Protein AF-X1HZD6-F1 (afdb_monomer_lite)

Secondary structure (DSSP, 8-state):
-GGGT-SEEEEPTTSS-EEEE--HHHHHHHHHHHHHHSSSS-EEEEEES-GGGGGGPPPHHHHHHHH-SEEEE-SSSPPP---TTSS-S---S--EEEEEEEETTEEEEEEEHHHHHHHHHHHHHHHHH-S--------------------------------S-------------------------------------HHHHHHHHHHHHHHHHHHHHTTS------------------------------------HHHHHHHHHHHHHHHTTSPPP--PPP---------

Structure (mmCIF, N/CA/C/O backbone):
data_AF-X1HZD6-F1
#
_entry.id   AF-X1HZD6-F1
#
loop_
_atom_site.group_PDB
_atom_site.id
_atom_site.type_symbol
_atom_site.label_atom_id
_atom_site.label_alt_id
_atom_site.label_comp_id
_atom_site.label_asym_id
_atom_site.label_entity_id
_atom_site.label_seq_id
_atom_site.pdbx_PDB_ins_code
_atom_site.Cartn_x
_atom_site.Cartn_y
_atom_site.Cartn_z
_atom_site.occupancy
_atom_site.B_iso_or_equiv
_atom_site.auth_seq_id
_atom_site.auth_comp_id
_atom_site.auth_asym_id
_atom_site.auth_atom_id
_atom_site.pdbx_PDB_model_num
ATOM 1 N N . LEU A 1 1 ? 2.524 -6.559 -5.602 1.00 92.50 1 LEU A N 1
ATOM 2 C CA . LEU A 1 1 ? 1.360 -6.287 -6.486 1.00 92.50 1 LEU A CA 1
ATOM 3 C C . LEU A 1 1 ? 0.468 -7.516 -6.652 1.00 92.50 1 LEU A C 1
ATOM 5 O O . LEU A 1 1 ? -0.713 -7.399 -6.361 1.00 92.50 1 LEU A O 1
ATOM 9 N N . ALA A 1 2 ? 1.016 -8.684 -7.018 1.00 92.88 2 ALA A N 1
ATOM 10 C CA . ALA A 1 2 ? 0.252 -9.940 -7.076 1.00 92.88 2 ALA A CA 1
ATOM 11 C C . ALA A 1 2 ? -0.469 -10.268 -5.750 1.00 92.88 2 ALA A C 1
ATOM 13 O O . ALA A 1 2 ? -1.650 -10.596 -5.753 1.00 92.88 2 ALA A O 1
ATOM 14 N N . GLU A 1 3 ? 0.202 -10.064 -4.611 1.00 91.94 3 GLU A N 1
ATOM 15 C CA . GLU A 1 3 ? -0.391 -10.235 -3.272 1.00 91.94 3 GLU A CA 1
ATOM 16 C C . GLU A 1 3 ? -1.587 -9.308 -3.003 1.00 91.94 3 GLU A C 1
ATOM 18 O O . GLU A 1 3 ? -2.534 -9.699 -2.328 1.00 91.94 3 GLU A O 1
ATOM 23 N N . ALA A 1 4 ? -1.575 -8.096 -3.568 1.00 93.44 4 ALA A N 1
ATOM 24 C CA . ALA A 1 4 ? -2.694 -7.158 -3.481 1.00 93.44 4 ALA A CA 1
ATOM 25 C C . ALA A 1 4 ? -3.813 -7.468 -4.489 1.00 93.44 4 ALA A C 1
ATOM 27 O O . ALA A 1 4 ? -4.833 -6.786 -4.474 1.00 93.44 4 ALA A O 1
ATOM 28 N N . ARG A 1 5 ? -3.622 -8.460 -5.374 1.00 94.94 5 ARG A N 1
ATOM 29 C CA . ARG A 1 5 ? -4.526 -8.794 -6.487 1.00 94.94 5 ARG A CA 1
ATOM 30 C C . ARG A 1 5 ? -4.835 -7.599 -7.401 1.00 94.94 5 ARG A C 1
ATOM 32 O O . ARG A 1 5 ? -5.949 -7.474 -7.892 1.00 94.94 5 ARG A O 1
ATOM 39 N N . ILE A 1 6 ? -3.846 -6.726 -7.616 1.00 95.56 6 ILE A N 1
ATOM 40 C CA . ILE A 1 6 ? -3.960 -5.559 -8.503 1.00 95.56 6 ILE A CA 1
ATOM 41 C C . ILE A 1 6 ? -3.379 -5.929 -9.867 1.00 95.56 6 ILE A C 1
ATOM 43 O O . ILE A 1 6 ? -2.155 -5.956 -10.030 1.00 95.56 6 ILE A O 1
ATOM 47 N N . GLY A 1 7 ? -4.261 -6.198 -10.831 1.00 95.56 7 GLY A N 1
ATOM 48 C CA . GLY A 1 7 ? -3.894 -6.555 -12.199 1.00 95.56 7 GLY A CA 1
ATOM 49 C C . GLY A 1 7 ? -3.061 -7.835 -12.330 1.00 95.56 7 GLY A C 1
ATOM 50 O O . GLY A 1 7 ? -2.931 -8.643 -11.409 1.00 95.56 7 GLY A O 1
ATOM 51 N N . THR A 1 8 ? -2.477 -8.007 -13.512 1.00 97.06 8 THR A N 1
ATOM 52 C CA . THR A 1 8 ? -1.467 -9.026 -13.822 1.00 97.06 8 THR A CA 1
ATOM 53 C C . THR A 1 8 ? -0.093 -8.371 -13.872 1.00 97.06 8 THR A C 1
ATOM 55 O O . THR A 1 8 ? 0.062 -7.269 -14.399 1.00 97.06 8 THR A O 1
ATOM 58 N N . VAL A 1 9 ? 0.905 -9.029 -13.281 1.00 97.00 9 VAL A N 1
ATOM 59 C CA . VAL A 1 9 ? 2.263 -8.488 -13.159 1.00 97.00 9 VAL A CA 1
ATOM 60 C C . VAL A 1 9 ? 3.264 -9.525 -13.630 1.00 97.00 9 VAL A C 1
ATOM 62 O O . VAL A 1 9 ? 3.255 -10.653 -13.143 1.00 97.00 9 VAL A O 1
ATOM 65 N N . SER A 1 10 ? 4.143 -9.117 -14.540 1.00 97.12 10 SER A N 1
ATOM 66 C CA . SER A 1 10 ? 5.283 -9.907 -14.996 1.00 97.12 10 SER A CA 1
ATOM 67 C C . SER A 1 10 ? 6.565 -9.117 -14.789 1.00 97.12 10 SER A C 1
ATOM 69 O O . SER A 1 10 ? 6.635 -7.934 -15.123 1.00 97.12 10 SER A O 1
ATOM 71 N N . GLN A 1 11 ? 7.598 -9.766 -14.262 1.00 96.69 11 GLN A N 1
ATOM 72 C CA . GLN A 1 11 ? 8.938 -9.192 -14.263 1.00 96.69 11 GLN A CA 1
ATOM 73 C C . GLN A 1 11 ? 9.529 -9.306 -15.671 1.00 96.69 11 GLN A C 1
ATOM 75 O O . GLN A 1 11 ? 9.359 -10.335 -16.328 1.00 96.69 11 GLN A O 1
ATOM 80 N N . LEU A 1 12 ? 10.196 -8.255 -16.146 1.00 95.81 12 LEU A N 1
ATOM 81 C CA . LEU A 1 12 ? 10.913 -8.305 -17.418 1.00 95.81 12 LEU A CA 1
ATOM 82 C C . LEU A 1 12 ? 12.331 -8.846 -17.176 1.00 95.81 12 LEU A C 1
ATOM 84 O O . LEU A 1 12 ? 13.078 -8.244 -16.404 1.00 95.81 12 LEU A O 1
ATOM 88 N N . PRO A 1 13 ? 12.723 -9.976 -17.792 1.00 96.19 13 PRO A N 1
ATOM 89 C CA . PRO A 1 13 ? 14.041 -10.557 -17.567 1.00 96.19 13 PRO A CA 1
ATOM 90 C C . PRO A 1 13 ? 15.145 -9.605 -18.042 1.00 96.19 13 PRO A C 1
ATOM 92 O O . PRO A 1 13 ? 15.014 -8.941 -19.069 1.00 96.19 13 PRO A O 1
ATOM 95 N N . GLY A 1 14 ? 16.235 -9.530 -17.276 1.00 96.19 14 GLY A N 1
ATOM 96 C CA . GLY A 1 14 ? 17.368 -8.644 -17.568 1.00 96.19 14 GLY A CA 1
ATOM 97 C C . GLY A 1 14 ? 17.138 -7.165 -17.233 1.00 96.19 14 GLY A C 1
ATOM 98 O O . GLY A 1 14 ? 18.070 -6.374 -17.354 1.00 96.19 14 GLY A O 1
ATOM 99 N N . LEU A 1 15 ? 15.939 -6.785 -16.779 1.00 95.88 15 LEU A N 1
ATOM 100 C CA . LEU A 1 15 ? 15.601 -5.422 -16.377 1.00 95.88 15 LEU A CA 1
ATOM 101 C C . LEU A 1 15 ? 15.047 -5.406 -14.947 1.00 95.88 15 LEU A C 1
ATOM 103 O O . LEU A 1 15 ? 14.275 -6.274 -14.545 1.00 95.88 15 LEU A O 1
ATOM 107 N N . ASN A 1 16 ? 15.360 -4.356 -14.187 1.00 94.25 16 ASN A N 1
ATOM 108 C CA . ASN A 1 16 ? 14.697 -4.073 -12.907 1.00 94.25 16 ASN A CA 1
ATOM 109 C C . ASN A 1 16 ? 13.351 -3.371 -13.156 1.00 94.25 16 ASN A C 1
ATOM 111 O O . ASN A 1 16 ? 13.106 -2.272 -12.666 1.00 94.25 16 ASN A O 1
ATOM 115 N N . ALA A 1 17 ? 12.506 -3.984 -13.988 1.00 94.81 17 ALA A N 1
ATOM 116 C CA . ALA A 1 17 ? 11.243 -3.424 -14.446 1.00 94.81 17 ALA A CA 1
ATOM 117 C C . ALA A 1 17 ? 10.103 -4.443 -14.325 1.00 94.81 17 ALA A C 1
ATOM 119 O O . ALA A 1 17 ? 10.293 -5.655 -14.464 1.00 94.81 17 ALA A O 1
ATOM 120 N N . LEU A 1 18 ? 8.899 -3.923 -14.090 1.00 96.50 18 LEU A N 1
ATOM 121 C CA . LEU A 1 18 ? 7.665 -4.698 -14.010 1.00 96.50 18 LEU A CA 1
ATOM 122 C C . LEU A 1 18 ? 6.732 -4.282 -15.149 1.00 96.50 18 LEU A C 1
ATOM 124 O O . LEU A 1 18 ? 6.433 -3.100 -15.309 1.00 96.50 18 LEU A O 1
ATOM 128 N N . LEU A 1 19 ? 6.241 -5.259 -15.908 1.00 97.06 19 LEU A N 1
ATOM 129 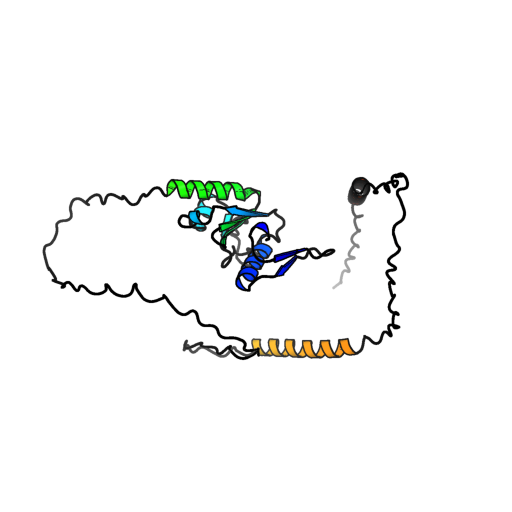C CA . LEU A 1 19 ? 5.126 -5.093 -16.831 1.00 97.06 19 LEU A CA 1
ATOM 130 C C . LEU A 1 19 ? 3.826 -5.318 -16.055 1.00 97.06 19 LEU A C 1
ATOM 132 O O . LEU A 1 19 ? 3.611 -6.400 -15.506 1.00 97.06 19 LEU A O 1
ATOM 136 N N . VAL A 1 20 ? 2.971 -4.296 -16.002 1.00 97.75 20 VAL A N 1
ATOM 137 C CA . VAL A 1 20 ? 1.686 -4.343 -15.292 1.00 97.75 20 VAL A CA 1
ATOM 138 C C . VAL A 1 20 ? 0.548 -4.152 -16.288 1.00 97.75 20 VAL A C 1
ATOM 140 O O . VAL A 1 20 ? 0.466 -3.119 -16.950 1.00 97.75 20 VAL A O 1
ATOM 143 N N . THR A 1 21 ? -0.350 -5.131 -16.363 1.00 97.88 21 THR A N 1
ATOM 144 C CA . THR A 1 21 ? -1.559 -5.105 -17.197 1.00 97.88 21 THR A CA 1
ATOM 145 C C . THR A 1 21 ? -2.798 -5.148 -16.309 1.00 97.88 21 THR A C 1
ATOM 147 O O . THR A 1 21 ? -3.005 -6.096 -15.553 1.00 97.88 21 THR A O 1
ATOM 150 N N . ALA A 1 22 ? -3.614 -4.095 -16.347 1.00 97.81 22 ALA A N 1
ATOM 151 C CA . ALA A 1 22 ? -4.762 -3.938 -15.455 1.00 97.81 22 ALA A CA 1
ATOM 152 C C . ALA A 1 22 ? -5.779 -2.935 -16.023 1.00 97.81 22 ALA A C 1
ATOM 154 O O . ALA A 1 22 ? -5.502 -2.238 -17.003 1.00 97.81 22 ALA A O 1
ATOM 155 N N . GLN A 1 23 ? -6.942 -2.812 -15.384 1.00 97.94 23 GLN A N 1
ATOM 156 C CA . GLN A 1 23 ? -7.890 -1.742 -15.711 1.00 97.94 23 GLN A CA 1
ATOM 157 C C . GLN A 1 23 ? -7.346 -0.371 -15.280 1.00 97.94 23 GLN A C 1
ATOM 159 O O . GLN A 1 23 ? -6.533 -0.276 -14.362 1.00 97.94 23 GLN A O 1
ATOM 164 N N . ARG A 1 24 ? -7.847 0.724 -15.874 1.00 97.50 24 ARG A N 1
ATOM 165 C CA . ARG A 1 24 ? -7.402 2.099 -15.554 1.00 97.50 24 ARG A CA 1
ATOM 166 C C . ARG A 1 24 ? -7.372 2.386 -14.047 1.00 97.50 24 ARG A C 1
ATOM 168 O O . ARG A 1 24 ? -6.401 2.955 -13.560 1.00 97.50 24 ARG A O 1
ATOM 175 N N . GLY A 1 25 ? -8.418 1.992 -13.317 1.00 96.56 25 GLY A N 1
ATOM 176 C CA . GLY A 1 25 ? -8.489 2.192 -11.867 1.00 96.56 25 GLY A CA 1
ATOM 177 C C . GLY A 1 25 ? -7.399 1.432 -11.108 1.00 96.56 25 GLY A C 1
ATOM 178 O O . GLY A 1 25 ? -6.774 1.986 -10.211 1.00 96.56 25 GLY A O 1
ATOM 179 N N . GLU A 1 26 ? -7.115 0.193 -11.501 1.00 97.62 26 GLU A N 1
ATOM 180 C CA . GLU A 1 26 ? -6.074 -0.645 -10.896 1.00 97.62 26 GLU A CA 1
ATOM 181 C C . GLU A 1 26 ? -4.662 -0.160 -11.231 1.00 97.62 26 GLU A C 1
ATOM 183 O O . GLU A 1 26 ? -3.791 -0.196 -10.365 1.00 97.62 26 GLU A O 1
ATOM 188 N N . LEU A 1 27 ? -4.438 0.369 -12.439 1.00 97.69 27 LEU A N 1
ATOM 189 C CA . LEU A 1 27 ? -3.157 0.972 -12.822 1.00 97.69 27 LEU A CA 1
ATOM 190 C C . LEU A 1 27 ? -2.811 2.183 -11.947 1.00 97.69 27 LEU A C 1
ATOM 192 O O . LEU A 1 27 ? -1.653 2.354 -11.566 1.00 97.69 27 LEU A O 1
ATOM 196 N N . ILE A 1 28 ? -3.807 2.991 -11.564 1.00 96.81 28 ILE A N 1
ATOM 197 C CA . ILE A 1 28 ? -3.606 4.102 -10.622 1.00 96.81 28 ILE A CA 1
ATOM 198 C C . ILE A 1 28 ? -3.142 3.557 -9.264 1.00 96.81 28 ILE A C 1
ATOM 200 O O . ILE A 1 28 ? -2.124 4.020 -8.745 1.00 96.81 28 ILE A O 1
ATOM 204 N N . LYS A 1 29 ? -3.806 2.519 -8.734 1.00 97.56 29 LYS A N 1
ATOM 205 C CA . LYS A 1 29 ? -3.415 1.867 -7.469 1.00 97.56 29 LYS A CA 1
ATOM 206 C C . LYS A 1 29 ? -2.014 1.260 -7.550 1.00 97.56 29 LYS A C 1
ATOM 208 O O . LYS A 1 29 ? -1.203 1.467 -6.650 1.00 97.56 29 LYS A O 1
ATOM 213 N N . ALA A 1 30 ? -1.704 0.559 -8.641 1.00 97.62 30 ALA A N 1
ATOM 214 C CA . ALA A 1 30 ? -0.383 -0.008 -8.884 1.00 97.62 30 ALA A CA 1
ATOM 215 C C . ALA A 1 30 ? 0.691 1.087 -8.892 1.00 97.62 30 ALA A C 1
ATOM 217 O O . ALA A 1 30 ? 1.716 0.936 -8.233 1.00 97.62 30 ALA A O 1
ATOM 218 N N . SER A 1 31 ? 0.430 2.220 -9.553 1.00 96.44 31 SER A N 1
ATOM 219 C CA . SER A 1 31 ? 1.355 3.356 -9.571 1.00 96.44 31 SER A CA 1
ATOM 220 C C . SER A 1 31 ? 1.589 3.952 -8.178 1.00 96.44 31 SER A C 1
ATOM 222 O O . SER A 1 31 ? 2.720 4.306 -7.853 1.00 96.44 31 SER A O 1
ATOM 224 N N . ALA A 1 32 ? 0.553 4.020 -7.333 1.00 96.75 32 ALA A N 1
ATOM 225 C CA . ALA A 1 32 ? 0.662 4.509 -5.960 1.00 96.75 32 ALA A CA 1
ATOM 226 C C . ALA A 1 32 ? 1.522 3.578 -5.093 1.00 96.75 32 ALA A C 1
ATOM 228 O O . ALA A 1 32 ? 2.385 4.048 -4.353 1.00 96.75 32 ALA A O 1
ATOM 229 N N . ILE A 1 33 ? 1.338 2.261 -5.233 1.00 96.81 33 ILE A N 1
ATOM 230 C CA . ILE A 1 33 ? 2.163 1.257 -4.551 1.00 96.81 33 ILE A CA 1
ATOM 231 C C . ILE A 1 33 ? 3.611 1.349 -5.027 1.00 96.81 33 ILE A C 1
ATOM 233 O O . ILE A 1 33 ? 4.505 1.420 -4.194 1.00 96.81 33 ILE A O 1
ATOM 237 N N . LEU A 1 34 ? 3.853 1.384 -6.340 1.00 95.69 34 LEU A N 1
ATOM 238 C CA . LEU A 1 34 ? 5.206 1.441 -6.903 1.00 95.69 34 LEU A CA 1
ATOM 239 C C . LEU A 1 34 ? 5.964 2.688 -6.437 1.00 95.69 34 LEU A C 1
ATOM 241 O O . LEU A 1 34 ? 7.095 2.576 -5.986 1.00 95.69 34 LEU A O 1
ATOM 245 N N . LYS A 1 35 ? 5.305 3.850 -6.428 1.00 94.44 35 LYS A N 1
ATOM 246 C CA . LYS A 1 35 ? 5.867 5.094 -5.878 1.00 94.44 35 LYS A CA 1
ATOM 247 C C . LYS A 1 35 ? 6.219 4.993 -4.393 1.00 94.44 35 LYS A C 1
ATOM 249 O O . LYS A 1 35 ? 7.140 5.663 -3.943 1.00 94.44 35 LYS A O 1
ATOM 254 N N . LEU A 1 36 ? 5.466 4.210 -3.623 1.00 94.44 36 LEU A N 1
ATOM 255 C CA . LEU A 1 36 ? 5.712 4.021 -2.197 1.00 94.44 36 LEU A CA 1
ATOM 256 C C . LEU A 1 36 ? 6.876 3.054 -1.935 1.00 94.44 36 LEU A C 1
ATOM 258 O O . LEU A 1 36 ? 7.688 3.321 -1.053 1.00 94.44 36 LEU A O 1
ATOM 262 N N . VAL A 1 37 ? 6.934 1.944 -2.678 1.00 95.19 37 VAL A N 1
ATOM 263 C CA . VAL A 1 37 ? 7.918 0.863 -2.479 1.00 95.19 37 VAL A CA 1
ATOM 264 C C . VAL A 1 37 ? 9.249 1.107 -3.187 1.00 95.19 37 VAL A C 1
ATOM 266 O O . VAL A 1 37 ? 10.216 0.421 -2.873 1.00 95.19 37 VAL A O 1
ATOM 269 N N . ASP A 1 38 ? 9.326 2.085 -4.095 1.00 92.75 38 ASP A N 1
ATOM 270 C CA . ASP A 1 38 ? 10.574 2.575 -4.701 1.00 92.75 38 ASP A CA 1
ATOM 271 C C . ASP A 1 38 ? 11.379 3.437 -3.707 1.00 92.75 38 ASP A C 1
ATOM 273 O O . ASP A 1 38 ? 11.725 4.597 -3.928 1.00 92.75 38 ASP A O 1
ATOM 277 N N . ALA A 1 39 ? 11.602 2.878 -2.523 1.00 89.81 39 ALA A N 1
ATOM 278 C CA . ALA A 1 39 ? 12.349 3.469 -1.433 1.00 89.81 39 ALA A CA 1
ATOM 279 C C . ALA A 1 39 ? 13.367 2.450 -0.908 1.00 89.81 39 ALA A C 1
ATOM 281 O O . ALA A 1 39 ? 13.235 1.244 -1.093 1.00 89.81 39 ALA A O 1
ATOM 282 N N . LYS A 1 40 ? 14.403 2.938 -0.218 1.00 90.38 40 LYS A N 1
ATOM 283 C CA . LYS A 1 40 ? 15.498 2.091 0.288 1.00 90.38 40 LYS A CA 1
ATOM 284 C C . LYS A 1 40 ? 15.058 1.097 1.377 1.00 90.38 40 LYS A C 1
ATOM 286 O O . LYS A 1 40 ? 15.756 0.122 1.639 1.00 90.38 40 LYS A O 1
ATOM 291 N N . GLU A 1 41 ? 13.953 1.373 2.062 1.00 93.38 41 GLU A N 1
ATOM 292 C CA . GLU A 1 41 ? 13.443 0.532 3.147 1.00 93.38 41 GLU A CA 1
ATOM 293 C C . GLU A 1 41 ? 12.587 -0.624 2.595 1.00 93.38 41 GLU A C 1
ATOM 295 O O . GLU A 1 41 ? 11.865 -0.416 1.625 1.00 93.38 41 GLU A O 1
ATOM 300 N N . PRO A 1 42 ? 12.620 -1.835 3.186 1.00 96.50 42 PRO A N 1
ATOM 301 C CA . PRO A 1 42 ? 11.774 -2.940 2.742 1.00 96.50 42 PRO A CA 1
ATOM 302 C C . PRO A 1 42 ? 10.292 -2.720 3.077 1.00 96.50 42 PRO A C 1
ATOM 304 O O . PRO A 1 42 ? 9.926 -2.460 4.228 1.00 96.50 42 PRO A O 1
ATOM 307 N N . PHE A 1 43 ? 9.436 -2.927 2.077 1.00 97.31 43 PHE A N 1
ATOM 308 C CA . PHE A 1 43 ? 7.979 -2.873 2.199 1.00 97.31 43 PHE A CA 1
ATOM 309 C C . PHE A 1 43 ? 7.355 -4.261 2.102 1.00 97.31 43 PHE A C 1
ATOM 311 O O . PHE A 1 43 ? 7.844 -5.131 1.384 1.00 97.31 43 PHE A O 1
ATOM 318 N N . VAL A 1 44 ? 6.236 -4.440 2.799 1.00 97.44 44 VAL A N 1
ATOM 319 C CA . VAL A 1 44 ? 5.413 -5.649 2.749 1.00 97.44 44 VAL A CA 1
ATOM 320 C C . VAL A 1 44 ? 3.991 -5.258 2.369 1.00 97.44 44 VAL A C 1
ATOM 322 O O . VAL A 1 44 ? 3.463 -4.244 2.835 1.00 97.44 44 VAL A O 1
ATOM 325 N N . ILE A 1 45 ? 3.378 -6.072 1.513 1.00 96.69 45 ILE A N 1
ATOM 326 C CA . ILE A 1 45 ? 1.978 -5.956 1.121 1.00 96.69 45 ILE A CA 1
ATOM 327 C C . ILE A 1 45 ? 1.221 -7.061 1.850 1.00 96.69 45 ILE A C 1
ATOM 329 O O . ILE A 1 45 ? 1.589 -8.229 1.780 1.00 96.69 45 ILE A O 1
ATOM 333 N N . LYS A 1 46 ? 0.158 -6.713 2.571 1.00 95.12 46 LYS A N 1
ATOM 334 C CA . LYS A 1 46 ? -0.660 -7.701 3.272 1.00 95.12 46 LYS A CA 1
ATOM 335 C C . LYS A 1 46 ? -2.134 -7.381 3.117 1.00 95.12 46 LYS A C 1
ATOM 337 O O . LYS A 1 46 ? -2.559 -6.249 3.326 1.00 95.12 46 LYS A O 1
ATOM 342 N N . ALA A 1 47 ? -2.903 -8.399 2.749 1.00 92.88 47 ALA A N 1
ATOM 343 C CA . ALA A 1 47 ? -4.353 -8.346 2.784 1.00 92.88 47 ALA A CA 1
ATOM 344 C C . ALA A 1 47 ? -4.831 -8.740 4.187 1.00 92.88 47 ALA A C 1
ATOM 346 O O . ALA A 1 47 ? -4.501 -9.812 4.699 1.00 92.88 47 ALA A O 1
ATOM 347 N N . PHE A 1 48 ? -5.593 -7.854 4.808 1.00 84.06 48 PHE A N 1
ATOM 348 C CA . PHE A 1 48 ? -6.239 -8.020 6.093 1.00 84.06 48 PHE A CA 1
ATOM 349 C C . PHE A 1 48 ? -7.738 -8.232 5.905 1.00 84.06 48 PHE A C 1
ATOM 351 O O . PHE A 1 48 ? -8.378 -7.572 5.089 1.00 84.06 48 PHE A O 1
ATOM 358 N N . PHE A 1 49 ? -8.274 -9.102 6.760 1.00 73.62 49 PHE A N 1
ATOM 359 C CA . PHE A 1 49 ? -9.687 -9.436 6.908 1.00 73.62 49 PHE A CA 1
ATOM 360 C C . PHE A 1 49 ? -10.358 -10.089 5.684 1.00 73.62 49 PHE A C 1
ATOM 362 O O . PHE A 1 49 ? -10.086 -9.751 4.533 1.00 73.62 49 PHE A O 1
ATOM 369 N N . PRO A 1 50 ? -11.291 -11.026 5.919 1.00 71.25 50 PRO A N 1
ATOM 370 C CA . PRO A 1 50 ? -12.237 -11.437 4.894 1.00 71.25 50 PRO A CA 1
ATOM 371 C C . PRO A 1 50 ? -13.157 -10.266 4.488 1.00 71.25 50 PRO A C 1
ATOM 373 O O . PRO A 1 50 ? -13.346 -9.341 5.288 1.00 71.25 50 PRO A O 1
ATOM 376 N N . PRO A 1 51 ? -13.841 -10.370 3.332 1.00 63.94 51 PRO A N 1
ATOM 377 C CA . PRO A 1 51 ? -14.820 -9.402 2.811 1.00 63.94 51 PRO A CA 1
ATOM 378 C C . PRO A 1 51 ? -15.813 -8.822 3.826 1.00 63.94 51 PRO A C 1
ATOM 380 O O . PRO A 1 51 ? -16.255 -7.680 3.727 1.00 63.94 51 PRO A O 1
ATOM 383 N N . CYS A 1 52 ? -16.161 -9.597 4.851 1.00 57.62 52 CYS A N 1
ATOM 384 C CA . CYS A 1 52 ? -17.173 -9.224 5.832 1.00 57.62 52 CYS A CA 1
ATOM 385 C C . CYS A 1 52 ? -16.687 -8.223 6.902 1.00 57.62 52 CYS A C 1
ATOM 387 O O . CYS A 1 52 ? -17.518 -7.632 7.591 1.00 57.62 52 CYS A O 1
ATOM 389 N N . GLY A 1 53 ? -15.373 -8.018 7.066 1.00 67.62 53 GLY A N 1
ATOM 390 C CA . GLY A 1 53 ? -14.797 -7.179 8.132 1.00 67.62 53 GLY A CA 1
ATOM 391 C C . GLY A 1 53 ? -14.723 -5.680 7.819 1.00 67.62 53 GLY A C 1
ATOM 392 O O . GLY A 1 53 ? -14.442 -4.872 8.703 1.00 67.62 53 GLY A O 1
ATOM 393 N N . VAL A 1 54 ? -14.994 -5.291 6.574 1.00 77.75 54 VAL A N 1
ATOM 394 C CA . VAL A 1 54 ? -14.676 -3.956 6.044 1.00 77.75 54 VAL A CA 1
ATOM 395 C C . VAL A 1 54 ? -15.485 -2.827 6.696 1.00 77.75 54 VAL A C 1
ATOM 397 O O . VAL A 1 54 ? -14.981 -1.718 6.863 1.00 77.75 54 VAL A O 1
ATOM 400 N N . LYS A 1 55 ? -16.723 -3.099 7.132 1.00 81.88 55 LYS A N 1
ATOM 401 C CA . LYS A 1 55 ? -17.643 -2.069 7.661 1.00 81.88 55 LYS A CA 1
ATOM 402 C C . LYS A 1 55 ? -17.139 -1.364 8.927 1.00 81.88 55 LYS A C 1
ATOM 404 O O . LYS A 1 55 ? -17.618 -0.280 9.243 1.00 81.88 55 LYS A O 1
ATOM 409 N N . ASN A 1 56 ? -16.190 -1.966 9.645 1.00 86.50 56 ASN A N 1
ATOM 410 C CA . ASN A 1 56 ? -15.686 -1.464 10.924 1.00 86.50 56 ASN A CA 1
ATOM 411 C C . ASN A 1 56 ? -14.199 -1.084 10.887 1.00 86.50 56 ASN A C 1
ATOM 413 O O . ASN A 1 56 ? -13.556 -1.060 11.937 1.00 86.50 56 ASN A O 1
ATOM 417 N N . LEU A 1 57 ? -13.638 -0.783 9.713 1.00 91.50 57 LEU A N 1
ATOM 418 C CA . LEU A 1 57 ? -12.260 -0.306 9.638 1.00 91.50 57 LEU A CA 1
ATOM 419 C C . LEU A 1 57 ? -12.139 1.082 10.317 1.00 91.50 57 LEU A C 1
ATOM 421 O O . LEU A 1 57 ? -12.928 1.978 10.001 1.00 91.50 57 LEU A O 1
ATOM 425 N N . PRO A 1 58 ? -11.206 1.278 11.270 1.00 94.38 58 PRO A N 1
ATOM 426 C CA . PRO A 1 58 ? -10.911 2.602 11.820 1.00 94.38 58 PRO A CA 1
ATOM 427 C C . PRO A 1 58 ? -10.363 3.541 10.738 1.00 94.38 58 PRO A C 1
ATOM 429 O O . PRO A 1 58 ? -9.836 3.087 9.724 1.00 94.38 58 PRO A O 1
ATOM 432 N N . SER A 1 59 ? -10.474 4.856 10.945 1.00 95.12 59 SER A N 1
ATOM 433 C CA . SER A 1 59 ? -9.962 5.814 9.959 1.00 95.12 59 SER A CA 1
ATOM 434 C C . SER A 1 59 ? -8.431 5.783 9.895 1.00 95.12 59 SER A C 1
ATOM 436 O O . SER A 1 59 ? -7.758 5.548 10.901 1.00 95.12 59 SER A O 1
ATOM 438 N N . ASN A 1 60 ? -7.861 6.075 8.722 1.00 95.94 60 ASN A N 1
ATOM 439 C CA . ASN A 1 60 ? -6.405 6.102 8.533 1.00 95.94 60 ASN A CA 1
ATOM 440 C C . ASN A 1 60 ? -5.702 7.070 9.501 1.00 95.94 60 ASN A C 1
ATOM 442 O O . ASN A 1 60 ? -4.603 6.783 9.970 1.00 95.94 60 ASN A O 1
ATOM 446 N N . GLU A 1 61 ? -6.360 8.170 9.874 1.00 95.31 61 GLU A N 1
ATOM 447 C CA . GLU A 1 61 ? -5.876 9.118 10.884 1.00 95.31 61 GLU A CA 1
ATOM 448 C C . GLU A 1 61 ? -5.825 8.508 12.291 1.00 95.31 61 GLU A C 1
ATOM 450 O O . GLU A 1 61 ? -4.839 8.696 13.003 1.00 95.31 61 GLU A O 1
ATOM 455 N N . GLN A 1 62 ? -6.848 7.739 12.687 1.00 96.44 62 GLN A N 1
ATOM 456 C CA . GLN A 1 62 ? -6.873 7.036 13.975 1.00 96.44 62 GLN A CA 1
ATOM 457 C C . GLN A 1 62 ? -5.775 5.976 14.044 1.00 96.44 62 GLN A C 1
ATOM 459 O O . GLN A 1 62 ? -5.072 5.885 15.052 1.00 96.44 62 GLN A O 1
ATOM 464 N N . ILE A 1 63 ? -5.593 5.211 12.963 1.00 96.31 63 ILE A N 1
ATOM 465 C CA . ILE A 1 63 ? -4.523 4.213 12.867 1.00 96.31 63 ILE A CA 1
ATOM 466 C C . ILE A 1 63 ? -3.161 4.916 12.961 1.00 96.31 63 ILE A C 1
ATOM 468 O O . ILE A 1 63 ? -2.319 4.517 13.762 1.00 96.31 63 ILE A O 1
ATOM 472 N N . ALA A 1 64 ? -2.952 6.004 12.215 1.00 95.56 64 ALA A N 1
ATOM 473 C CA . ALA A 1 64 ? -1.694 6.747 12.221 1.00 95.56 64 ALA A CA 1
ATOM 474 C C . ALA A 1 64 ? -1.382 7.364 13.595 1.00 95.56 64 ALA A C 1
ATOM 476 O O . ALA A 1 64 ? -0.237 7.315 14.046 1.00 95.56 64 ALA A O 1
ATOM 477 N N . ALA A 1 65 ? -2.392 7.907 14.282 1.00 95.19 65 ALA A N 1
ATOM 478 C CA . ALA A 1 65 ? -2.253 8.448 15.631 1.00 95.19 65 ALA A CA 1
ATOM 479 C C . ALA A 1 65 ? -1.889 7.363 16.654 1.00 95.19 65 ALA A C 1
ATOM 481 O O . ALA A 1 65 ? -1.086 7.612 17.552 1.00 95.19 65 ALA A O 1
ATOM 482 N N . LYS A 1 66 ? -2.453 6.160 16.502 1.00 96.50 66 LYS A N 1
ATOM 483 C CA . LYS A 1 66 ? -2.213 5.024 17.394 1.00 96.50 66 LYS A CA 1
ATOM 484 C C . LYS A 1 66 ? -0.840 4.381 17.182 1.00 96.50 66 LYS A C 1
ATOM 486 O O . LYS A 1 66 ? -0.181 4.053 18.163 1.00 96.50 66 LYS A O 1
ATOM 491 N N . VAL A 1 67 ? -0.410 4.213 15.930 1.00 96.19 67 VAL A N 1
ATOM 492 C CA . VAL A 1 67 ? 0.915 3.663 15.584 1.00 96.19 67 VAL A CA 1
ATOM 493 C C . VAL A 1 67 ? 2.025 4.669 15.906 1.00 96.19 67 VAL A C 1
ATO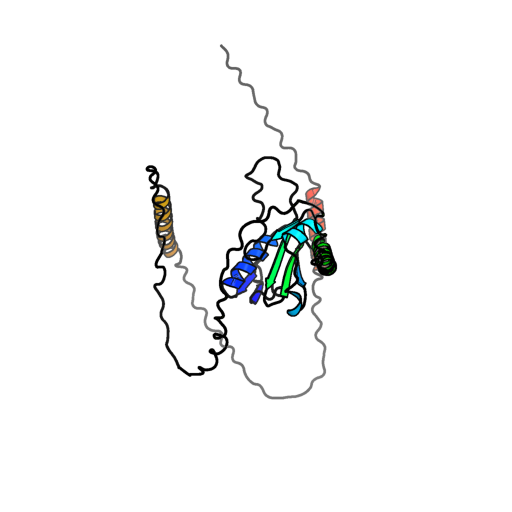M 495 O O . VAL A 1 67 ? 3.065 4.296 16.446 1.00 96.19 67 VAL A O 1
ATOM 498 N N . GLY A 1 68 ? 1.787 5.953 15.622 1.00 94.19 68 GLY A N 1
ATOM 499 C CA . GLY A 1 68 ? 2.764 7.023 15.795 1.00 94.19 68 GLY A CA 1
ATOM 500 C C . GLY A 1 68 ? 3.846 7.026 14.709 1.00 94.19 68 GLY A C 1
ATOM 501 O O . GLY A 1 68 ? 4.161 6.008 14.106 1.00 94.19 68 GLY A O 1
ATOM 502 N N . ASN A 1 69 ? 4.420 8.204 14.434 1.00 90.81 69 ASN A N 1
ATOM 503 C CA . ASN A 1 69 ? 5.531 8.399 13.482 1.00 90.81 69 ASN A CA 1
ATOM 504 C C . ASN A 1 69 ? 5.317 7.839 12.057 1.00 90.81 69 ASN A C 1
ATOM 506 O O . ASN A 1 69 ? 6.275 7.699 11.300 1.00 90.81 69 ASN A O 1
ATOM 510 N N . ILE A 1 70 ? 4.068 7.592 11.664 1.00 93.44 70 ILE A N 1
ATOM 511 C CA . ILE A 1 70 ? 3.692 7.089 10.344 1.00 93.44 70 ILE A CA 1
ATOM 512 C C . ILE A 1 70 ? 2.663 8.020 9.691 1.00 93.44 70 ILE A C 1
ATOM 514 O O . ILE A 1 70 ? 1.847 8.648 10.367 1.00 93.44 70 ILE A O 1
ATOM 518 N N . SER A 1 71 ? 2.725 8.145 8.370 1.00 94.25 71 SER A N 1
ATOM 519 C CA . SER A 1 71 ? 1.715 8.789 7.535 1.00 94.25 71 SER A CA 1
ATOM 520 C C . SER A 1 71 ? 1.006 7.713 6.728 1.00 94.25 71 SER A C 1
ATOM 522 O O . SER A 1 71 ? 1.643 7.035 5.921 1.00 94.25 71 SER A O 1
ATOM 524 N N . ILE A 1 72 ? -0.299 7.567 6.942 1.00 95.94 72 ILE A N 1
ATOM 525 C CA . ILE A 1 72 ? -1.126 6.554 6.284 1.00 95.94 72 ILE A CA 1
ATOM 526 C C . ILE A 1 72 ? -2.042 7.256 5.283 1.00 95.94 72 ILE A C 1
ATOM 528 O O . ILE A 1 72 ? -2.798 8.142 5.671 1.00 95.94 72 ILE A O 1
ATOM 532 N N . GLY A 1 73 ? -1.955 6.876 4.010 1.00 96.31 73 GLY A N 1
ATOM 533 C CA . GLY A 1 73 ? -2.852 7.336 2.946 1.00 96.31 73 GLY A CA 1
ATOM 534 C C . GLY A 1 73 ? -3.699 6.203 2.367 1.00 96.31 73 GLY A C 1
ATOM 535 O O . GLY A 1 73 ? -3.657 5.072 2.851 1.00 96.31 73 GLY A O 1
ATOM 536 N N . THR A 1 74 ? -4.461 6.513 1.324 1.00 97.19 74 THR A N 1
ATOM 537 C CA . THR A 1 74 ? -5.261 5.552 0.540 1.00 97.19 74 THR A CA 1
ATOM 538 C C . THR A 1 74 ? -4.617 5.325 -0.832 1.00 97.19 74 THR A C 1
ATOM 540 O O . THR A 1 74 ? -3.578 5.915 -1.133 1.00 97.19 74 THR A O 1
ATOM 543 N N . PHE A 1 75 ? -5.186 4.477 -1.696 1.00 96.56 75 PHE A N 1
ATOM 544 C CA . PHE A 1 75 ? -4.669 4.358 -3.064 1.00 96.56 75 PHE A CA 1
ATOM 545 C C . PHE A 1 75 ? -4.938 5.609 -3.909 1.00 96.56 75 PHE A C 1
ATOM 547 O O . PHE A 1 75 ? -4.137 5.931 -4.786 1.00 96.56 75 PHE A O 1
ATOM 554 N N . SER A 1 76 ? -6.056 6.295 -3.657 1.00 95.12 76 SER A N 1
ATOM 555 C CA . SER A 1 76 ? -6.428 7.533 -4.355 1.00 95.12 76 SER A CA 1
ATOM 556 C C . SER A 1 76 ? -5.638 8.736 -3.842 1.00 95.12 76 SER A C 1
ATOM 558 O O . SER A 1 76 ? -5.248 9.601 -4.622 1.00 95.12 76 SER A O 1
ATOM 560 N N . GLU A 1 77 ? -5.371 8.764 -2.538 1.00 95.19 77 GLU A N 1
ATOM 561 C CA . GLU A 1 77 ? -4.620 9.815 -1.856 1.00 95.19 77 GLU A CA 1
ATOM 562 C C . GLU A 1 77 ? -3.441 9.179 -1.107 1.00 95.19 77 GLU A C 1
ATOM 564 O O . GLU A 1 77 ? -3.472 9.034 0.123 1.00 95.19 77 GLU A O 1
ATOM 569 N N . PRO A 1 78 ? -2.402 8.727 -1.837 1.00 94.94 78 PRO A N 1
ATOM 570 C CA . PRO A 1 78 ? -1.231 8.144 -1.205 1.00 94.94 78 PRO A CA 1
ATOM 571 C C . PRO A 1 78 ? -0.539 9.191 -0.326 1.00 94.94 78 PRO A C 1
ATOM 573 O O . PRO A 1 78 ? -0.584 10.388 -0.638 1.00 94.94 78 PRO A O 1
ATOM 576 N N . PRO A 1 79 ? 0.138 8.772 0.761 1.00 93.12 79 PRO A N 1
ATOM 577 C CA . PRO A 1 79 ? 0.876 9.708 1.592 1.00 93.12 79 PRO A CA 1
ATOM 578 C C . PRO A 1 79 ? 1.878 10.438 0.703 1.00 93.12 79 PRO A C 1
ATOM 580 O O . PRO A 1 79 ? 2.641 9.797 -0.026 1.00 93.12 79 PRO A O 1
ATOM 583 N N . ALA A 1 80 ? 1.857 11.773 0.747 1.00 84.50 80 ALA A N 1
ATOM 584 C CA . ALA A 1 80 ? 2.742 12.576 -0.078 1.00 84.50 80 ALA A CA 1
ATOM 585 C C . ALA A 1 80 ? 4.170 12.046 0.085 1.00 84.50 80 ALA A C 1
ATOM 587 O O . ALA A 1 80 ? 4.703 11.958 1.200 1.00 84.50 80 ALA A O 1
ATOM 588 N N . LEU A 1 81 ? 4.786 11.650 -1.031 1.00 71.56 81 LEU A N 1
ATOM 589 C CA . LEU A 1 81 ? 6.216 11.417 -1.068 1.00 71.56 81 LEU A CA 1
ATOM 590 C C . LEU A 1 81 ? 6.829 12.762 -0.728 1.00 71.56 81 LEU A C 1
ATOM 592 O O . LEU A 1 81 ? 6.872 13.623 -1.593 1.00 71.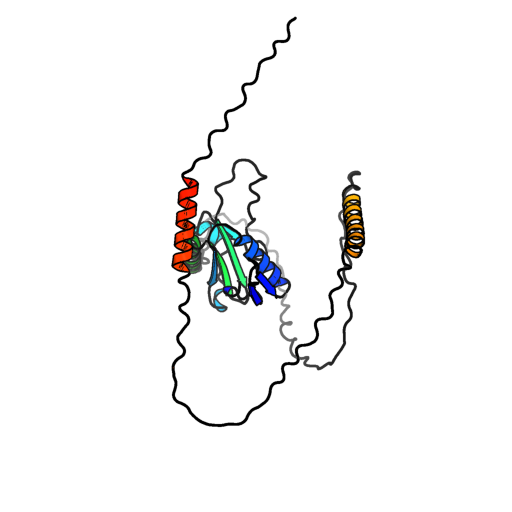56 81 LEU A O 1
ATOM 596 N N . ALA A 1 82 ? 7.143 12.975 0.552 1.00 56.47 82 ALA A N 1
ATOM 597 C CA . ALA A 1 82 ? 7.536 14.273 1.060 1.00 56.47 82 ALA A CA 1
ATOM 598 C C . ALA A 1 82 ? 8.577 14.889 0.123 1.00 56.47 82 ALA A C 1
ATOM 600 O O . ALA A 1 82 ? 9.752 14.534 0.161 1.00 56.47 82 ALA A O 1
ATOM 601 N N . ALA A 1 83 ? 8.136 15.843 -0.696 1.00 48.47 83 ALA A N 1
ATOM 602 C CA . ALA A 1 83 ? 8.985 16.859 -1.271 1.00 48.47 83 ALA A CA 1
ATOM 603 C C . ALA A 1 83 ? 9.336 17.806 -0.115 1.00 48.47 83 ALA A C 1
ATOM 605 O O . ALA A 1 83 ? 9.003 18.986 -0.105 1.00 48.47 83 ALA A O 1
ATOM 606 N N . SER A 1 84 ? 10.002 17.268 0.910 1.00 48.94 84 SER A N 1
ATOM 607 C CA . SER A 1 84 ? 10.590 18.006 2.026 1.00 48.94 84 SER A CA 1
ATOM 608 C C . SER A 1 84 ? 11.734 18.919 1.570 1.00 48.94 84 SER A C 1
ATOM 610 O O . SER A 1 84 ? 12.392 19.534 2.399 1.00 48.94 84 SER A O 1
ATOM 612 N N . PHE A 1 85 ? 11.944 19.057 0.260 1.00 51.50 85 PHE A N 1
ATOM 613 C CA . PHE A 1 85 ? 12.899 19.981 -0.329 1.00 51.50 85 PHE A CA 1
ATOM 614 C C . PHE A 1 85 ? 12.428 21.443 -0.346 1.00 51.50 85 PHE A C 1
ATOM 616 O O . PHE A 1 85 ? 13.280 22.315 -0.455 1.00 51.50 85 PHE A O 1
ATOM 623 N N . LEU A 1 86 ? 11.126 21.752 -0.201 1.00 50.41 86 LEU A N 1
ATOM 624 C CA . LEU A 1 86 ? 10.635 23.121 -0.467 1.00 50.41 86 LEU A CA 1
ATOM 625 C C . LEU A 1 86 ? 9.901 23.857 0.665 1.00 50.41 86 LEU A C 1
ATOM 627 O O . LEU A 1 86 ? 9.447 24.977 0.446 1.00 50.41 86 LEU A O 1
ATOM 631 N N . ARG A 1 87 ? 9.806 23.333 1.894 1.00 48.47 87 ARG A N 1
ATOM 632 C CA . ARG A 1 87 ? 9.169 24.099 2.986 1.00 48.47 87 ARG A CA 1
ATOM 633 C C . ARG A 1 87 ? 9.936 24.033 4.303 1.00 48.47 87 ARG A C 1
ATOM 635 O O . ARG A 1 87 ? 9.851 23.068 5.049 1.00 48.47 87 ARG A O 1
ATOM 642 N N . GLY A 1 88 ? 10.689 25.110 4.531 1.00 50.84 88 GLY A N 1
ATOM 643 C CA . GLY A 1 88 ? 11.212 25.637 5.794 1.00 50.84 88 GLY A CA 1
ATOM 644 C C . GLY A 1 88 ? 11.264 24.720 7.019 1.00 50.84 88 GLY A C 1
ATOM 645 O O . GLY A 1 88 ? 10.253 24.508 7.670 1.00 50.84 88 GLY A O 1
ATOM 646 N N . LYS A 1 89 ? 12.489 24.308 7.379 1.00 50.31 89 LYS A N 1
ATOM 647 C CA . LYS A 1 89 ? 13.092 24.158 8.730 1.00 50.31 89 LYS A CA 1
ATOM 648 C C . LYS A 1 89 ? 12.354 23.470 9.893 1.00 50.31 89 LYS A C 1
ATOM 650 O O . LYS A 1 89 ? 12.981 23.269 10.927 1.00 50.31 89 LYS A O 1
ATOM 655 N N . THR A 1 90 ? 11.119 23.011 9.754 1.00 49.62 90 THR A N 1
ATOM 656 C CA . THR A 1 90 ? 10.447 22.146 10.738 1.00 49.62 90 THR A CA 1
ATOM 657 C C . THR A 1 90 ? 9.969 20.861 10.074 1.00 49.62 90 THR A C 1
ATOM 659 O O . THR A 1 90 ? 8.873 20.370 10.341 1.00 49.62 90 THR A O 1
ATOM 662 N N . ALA A 1 91 ? 10.821 20.292 9.210 1.00 52.09 91 ALA A N 1
ATOM 663 C CA . ALA A 1 91 ? 10.691 18.933 8.699 1.00 52.09 91 ALA A CA 1
ATOM 664 C C . ALA A 1 91 ? 10.806 17.949 9.875 1.00 52.09 91 ALA A C 1
ATOM 666 O O . ALA A 1 91 ? 11.854 17.370 10.156 1.00 52.09 91 ALA A O 1
ATOM 667 N N . ARG A 1 92 ? 9.704 17.835 10.620 1.00 53.69 92 ARG A N 1
ATOM 668 C CA . ARG A 1 92 ? 9.455 16.846 11.660 1.00 53.69 92 ARG A CA 1
ATOM 669 C C . ARG A 1 92 ? 9.824 15.498 11.046 1.00 53.69 92 ARG A C 1
ATOM 671 O O . ARG A 1 92 ? 9.329 15.205 9.960 1.00 53.69 92 ARG A O 1
ATOM 678 N N . ALA A 1 93 ? 10.741 14.788 11.708 1.00 59.69 93 ALA A N 1
ATOM 679 C CA . ALA A 1 93 ? 11.411 13.564 11.264 1.00 59.69 93 ALA A CA 1
ATOM 680 C C . ALA A 1 93 ? 10.603 12.755 10.241 1.00 59.69 93 ALA A C 1
ATOM 682 O O . ALA A 1 93 ? 9.413 12.526 10.459 1.00 59.69 93 ALA A O 1
ATOM 683 N N . ALA A 1 94 ? 11.261 12.352 9.146 1.00 63.91 94 ALA A N 1
ATOM 684 C CA . ALA A 1 94 ? 10.669 11.611 8.036 1.00 63.91 94 ALA A CA 1
ATOM 685 C C . ALA A 1 94 ? 9.760 10.491 8.559 1.00 63.91 94 ALA A C 1
ATOM 687 O O . ALA A 1 94 ? 10.232 9.455 9.020 1.00 63.91 94 ALA A O 1
ATOM 688 N N . LYS A 1 95 ? 8.449 10.747 8.543 1.00 81.00 95 LYS A N 1
ATOM 689 C CA . LYS A 1 95 ? 7.457 9.777 8.990 1.00 81.00 95 LYS A CA 1
ATOM 690 C C . LYS A 1 95 ? 7.483 8.618 8.008 1.00 81.00 95 LYS A C 1
ATOM 692 O O . LYS A 1 95 ? 7.461 8.854 6.794 1.00 81.00 95 LYS A O 1
ATOM 697 N N . SER A 1 96 ? 7.494 7.395 8.526 1.00 92.56 96 SER A N 1
ATOM 698 C CA . SER A 1 96 ? 7.278 6.202 7.713 1.00 92.56 96 SER A CA 1
ATOM 699 C C . SER A 1 96 ? 5.986 6.371 6.914 1.00 92.56 96 SER A C 1
ATOM 701 O O . SER A 1 96 ? 5.052 7.040 7.360 1.00 92.56 96 SER A O 1
ATOM 703 N N . LYS A 1 97 ? 5.923 5.821 5.706 1.00 94.38 97 LYS A N 1
ATOM 704 C CA . LYS A 1 97 ? 4.775 5.998 4.809 1.00 94.38 97 LYS A CA 1
ATOM 705 C C . LYS A 1 97 ? 4.077 4.663 4.631 1.00 94.38 97 LYS A C 1
ATOM 707 O O . LYS A 1 97 ? 4.749 3.660 4.436 1.00 94.38 97 LYS A O 1
ATOM 712 N N . ALA A 1 98 ? 2.755 4.654 4.666 1.00 97.12 98 ALA A N 1
ATOM 713 C CA . ALA A 1 98 ? 1.969 3.465 4.381 1.00 97.12 98 ALA A CA 1
ATOM 714 C C . ALA A 1 98 ? 0.699 3.815 3.604 1.00 97.12 98 ALA A C 1
ATOM 716 O O . ALA A 1 98 ? 0.195 4.936 3.677 1.00 97.12 98 ALA A O 1
ATOM 717 N N . ILE A 1 99 ? 0.176 2.840 2.872 1.00 97.50 99 ILE A N 1
ATOM 718 C CA . ILE A 1 99 ? -1.155 2.894 2.273 1.00 97.50 99 ILE A CA 1
ATOM 719 C C . ILE A 1 99 ? -2.006 1.832 2.955 1.00 97.50 99 ILE A C 1
ATOM 721 O O . ILE A 1 99 ? -1.583 0.681 3.048 1.00 97.50 99 ILE A O 1
ATOM 725 N N . ILE A 1 100 ? -3.187 2.218 3.429 1.00 97.06 100 ILE A N 1
ATOM 726 C CA . ILE A 1 100 ? -4.217 1.300 3.914 1.00 97.06 100 ILE A CA 1
ATOM 727 C C . ILE A 1 100 ? -5.514 1.687 3.219 1.00 97.06 100 ILE A C 1
ATOM 729 O O . ILE A 1 100 ? -5.970 2.827 3.330 1.00 97.06 100 ILE A O 1
ATOM 733 N N . ASP A 1 101 ? -6.078 0.750 2.468 1.00 96.25 101 ASP A N 1
ATOM 734 C CA . ASP A 1 101 ? -7.278 0.992 1.675 1.00 96.25 101 ASP A CA 1
ATOM 735 C C . ASP A 1 101 ? -8.013 -0.320 1.375 1.00 96.25 101 ASP A C 1
ATOM 737 O O . ASP A 1 101 ? -7.482 -1.415 1.567 1.00 96.25 101 ASP A O 1
ATOM 741 N N . ILE A 1 102 ? -9.246 -0.219 0.897 1.00 94.88 102 ILE A N 1
ATOM 742 C CA . ILE A 1 102 ? -10.105 -1.353 0.578 1.00 94.88 102 ILE A CA 1
ATOM 743 C C . ILE A 1 102 ? -10.022 -1.642 -0.925 1.00 94.88 102 ILE A C 1
ATOM 745 O O . ILE A 1 102 ? -10.194 -0.765 -1.776 1.00 94.88 102 ILE A O 1
ATOM 749 N N . HIS A 1 103 ? -9.782 -2.900 -1.281 1.00 94.31 103 HIS A N 1
ATOM 750 C CA . HIS A 1 103 ? -9.783 -3.359 -2.663 1.00 94.31 103 HIS A CA 1
ATOM 751 C C . HIS A 1 103 ? -10.312 -4.789 -2.769 1.00 94.31 103 HIS A C 1
ATOM 753 O O . HIS A 1 103 ? -9.819 -5.683 -2.089 1.00 94.31 103 HIS A O 1
ATOM 759 N N . ASN A 1 104 ? -11.296 -4.999 -3.652 1.00 92.19 104 ASN A N 1
ATOM 760 C CA . ASN A 1 104 ? -11.943 -6.300 -3.869 1.00 92.19 104 ASN A CA 1
ATOM 761 C C . ASN A 1 104 ? -12.447 -6.903 -2.548 1.00 92.19 104 ASN A C 1
ATOM 763 O O . ASN A 1 104 ? -12.153 -8.051 -2.221 1.00 92.19 104 ASN A O 1
ATOM 767 N N . ASP A 1 105 ? -13.119 -6.061 -1.758 1.00 90.75 105 ASP A N 1
ATOM 768 C CA . ASP A 1 105 ? -13.614 -6.342 -0.408 1.00 90.75 105 ASP A CA 1
ATOM 769 C C . ASP A 1 105 ? -12.540 -6.733 0.629 1.00 90.75 105 ASP A C 1
ATOM 771 O O . ASP A 1 105 ? -12.863 -7.008 1.776 1.00 90.75 105 ASP A O 1
ATOM 775 N N . ALA A 1 106 ? -11.251 -6.706 0.295 1.00 92.00 106 ALA A N 1
ATOM 776 C CA . ALA A 1 106 ? -10.165 -6.934 1.245 1.00 92.00 106 ALA A CA 1
ATOM 777 C C . ALA A 1 106 ? -9.530 -5.607 1.676 1.00 92.00 106 ALA A C 1
ATOM 779 O O . ALA A 1 106 ? -9.389 -4.681 0.876 1.00 92.00 106 ALA A O 1
ATOM 780 N N . VAL A 1 107 ? -9.101 -5.511 2.936 1.00 94.19 107 VAL A N 1
ATOM 781 C CA . VAL A 1 107 ? -8.316 -4.363 3.406 1.00 94.19 107 VAL A CA 1
ATOM 782 C C . VAL A 1 107 ? -6.866 -4.629 3.041 1.00 94.19 107 VAL A C 1
ATOM 784 O O . VAL A 1 107 ? -6.248 -5.538 3.575 1.00 94.19 107 VAL A O 1
ATOM 787 N N . ILE A 1 108 ? -6.299 -3.862 2.126 1.00 95.75 108 ILE A N 1
ATOM 788 C CA . ILE A 1 108 ? -4.904 -4.004 1.725 1.00 95.75 108 ILE A CA 1
ATOM 789 C C . ILE A 1 108 ? -4.075 -2.977 2.482 1.00 95.75 108 ILE A C 1
ATOM 791 O O . ILE A 1 108 ? -4.386 -1.786 2.460 1.00 95.75 108 ILE A O 1
ATOM 795 N N . ALA A 1 109 ? -2.992 -3.428 3.106 1.00 97.00 109 ALA A N 1
ATOM 796 C CA . ALA A 1 109 ? -1.971 -2.550 3.645 1.00 97.00 109 ALA A CA 1
ATOM 797 C C . ALA A 1 109 ? -0.637 -2.745 2.938 1.00 97.00 109 ALA A C 1
ATOM 799 O O . ALA A 1 109 ? -0.176 -3.867 2.727 1.00 97.00 109 ALA A O 1
ATOM 800 N N . VAL A 1 110 ? -0.006 -1.623 2.619 1.00 97.75 110 VAL A N 1
ATOM 801 C CA . VAL A 1 110 ? 1.352 -1.536 2.095 1.00 97.75 110 VAL A CA 1
ATOM 802 C C . VAL A 1 110 ? 2.138 -0.656 3.049 1.00 97.75 110 VAL A C 1
ATOM 804 O O . VAL A 1 110 ? 1.874 0.542 3.143 1.00 97.75 110 VAL A O 1
ATOM 807 N N . ALA A 1 111 ? 3.070 -1.244 3.788 1.00 97.38 111 ALA A N 1
ATOM 808 C CA . ALA A 1 111 ? 3.806 -0.549 4.838 1.00 97.38 111 ALA A CA 1
ATOM 809 C C . ALA A 1 111 ? 5.240 -1.085 4.956 1.00 97.38 111 ALA A C 1
ATOM 811 O O . ALA A 1 111 ? 5.514 -2.196 4.488 1.00 97.38 111 ALA A O 1
ATOM 812 N N . PRO A 1 112 ? 6.154 -0.338 5.601 1.00 97.25 112 PRO A N 1
ATOM 813 C CA . PRO A 1 112 ? 7.467 -0.856 5.943 1.00 97.25 112 PRO A CA 1
ATOM 814 C C . PRO A 1 112 ? 7.329 -2.111 6.796 1.00 97.25 112 PRO A C 1
ATOM 816 O O . PRO A 1 112 ? 6.484 -2.166 7.697 1.00 97.25 112 PRO A O 1
ATOM 819 N N . ALA A 1 113 ? 8.185 -3.101 6.550 1.00 97.06 113 ALA A N 1
ATOM 820 C CA . ALA A 1 113 ? 8.122 -4.394 7.234 1.00 97.06 113 ALA A CA 1
ATOM 821 C C . ALA A 1 113 ? 8.087 -4.249 8.770 1.00 97.06 113 ALA A C 1
ATOM 823 O O . ALA A 1 113 ? 7.381 -4.983 9.454 1.00 97.06 113 ALA A O 1
ATOM 824 N N . ARG A 1 114 ? 8.800 -3.246 9.302 1.00 96.81 114 ARG A N 1
ATOM 825 C CA . ARG A 1 114 ? 8.926 -2.954 10.740 1.00 96.81 114 ARG A CA 1
ATOM 826 C C . ARG A 1 114 ? 7.667 -2.364 11.381 1.00 96.81 114 ARG A C 1
ATOM 828 O O . ARG A 1 114 ? 7.508 -2.449 12.596 1.00 96.81 114 ARG A O 1
ATOM 835 N N . GLU A 1 115 ? 6.801 -1.737 10.590 1.00 97.06 115 GLU A N 1
ATOM 836 C CA . GLU A 1 115 ? 5.602 -1.044 11.080 1.00 97.06 115 GLU A CA 1
ATOM 837 C C . GLU A 1 115 ? 4.316 -1.843 10.830 1.00 97.06 115 GLU A C 1
ATOM 839 O O . GLU A 1 115 ? 3.290 -1.565 11.449 1.00 97.06 115 GLU A O 1
ATOM 844 N N . LEU A 1 116 ? 4.361 -2.863 9.965 1.00 96.38 116 LEU A N 1
ATOM 845 C CA . LEU A 1 116 ? 3.186 -3.649 9.589 1.00 96.38 116 LEU A CA 1
ATOM 846 C C . LEU A 1 116 ? 2.499 -4.299 10.799 1.00 96.38 116 LEU A C 1
ATOM 848 O O . LEU A 1 116 ? 1.282 -4.209 10.931 1.00 96.38 116 LEU A O 1
ATOM 852 N N . GLU A 1 117 ? 3.258 -4.919 11.704 1.00 96.31 117 GLU A N 1
ATOM 853 C CA . GLU A 1 117 ? 2.692 -5.562 12.900 1.00 96.31 117 GLU A CA 1
ATOM 854 C C . GLU A 1 117 ? 2.037 -4.547 13.842 1.00 96.31 117 GLU A C 1
ATOM 856 O O . GLU A 1 117 ? 0.956 -4.798 14.370 1.00 96.31 117 GLU A O 1
ATOM 861 N N . LYS A 1 118 ? 2.635 -3.359 13.992 1.00 97.00 118 LYS A N 1
ATOM 862 C CA . LYS A 1 118 ? 2.058 -2.286 14.814 1.00 97.00 118 LYS A CA 1
ATOM 863 C C . LYS A 1 118 ? 0.748 -1.773 14.227 1.00 97.00 118 LYS A C 1
ATOM 865 O O . LYS A 1 118 ? -0.187 -1.514 14.979 1.00 97.00 118 LYS A O 1
ATOM 870 N N . ILE A 1 119 ? 0.666 -1.656 12.900 1.00 96.25 119 ILE A N 1
ATOM 871 C CA . ILE A 1 119 ? -0.567 -1.295 12.191 1.00 96.25 119 ILE A CA 1
ATOM 872 C C . ILE A 1 119 ? -1.662 -2.331 12.461 1.00 96.25 119 ILE A C 1
ATOM 874 O O . ILE A 1 119 ? -2.783 -1.948 12.785 1.00 96.25 119 ILE A O 1
ATOM 878 N N . VAL A 1 120 ? -1.349 -3.628 12.369 1.00 95.12 120 VAL A N 1
ATOM 879 C CA . VAL A 1 120 ? -2.319 -4.706 12.636 1.00 95.12 120 VAL A CA 1
ATOM 880 C C . VAL A 1 120 ? -2.844 -4.622 14.061 1.00 95.12 120 VAL A C 1
ATOM 882 O O . VAL A 1 120 ? -4.056 -4.549 14.261 1.00 95.12 120 VAL A O 1
ATOM 885 N N . THR A 1 121 ? -1.944 -4.544 15.041 1.00 95.50 121 THR A N 1
ATOM 886 C CA . THR A 1 121 ? -2.313 -4.421 16.455 1.00 95.50 121 THR A CA 1
ATOM 887 C C . THR A 1 121 ? -3.156 -3.170 16.704 1.00 95.50 121 THR A C 1
ATOM 889 O O . THR A 1 121 ? -4.178 -3.240 17.383 1.00 95.50 121 THR A O 1
ATOM 892 N N . ALA A 1 122 ? -2.796 -2.032 16.101 1.00 95.75 122 ALA A N 1
ATOM 893 C CA . ALA A 1 122 ? -3.566 -0.797 16.214 1.00 95.75 122 ALA A CA 1
ATOM 894 C C . ALA A 1 122 ? -4.985 -0.937 15.640 1.00 95.75 122 ALA A C 1
ATOM 896 O O . ALA A 1 122 ? -5.939 -0.475 16.264 1.00 95.75 122 ALA A O 1
ATOM 897 N N . ILE A 1 123 ? -5.145 -1.590 14.484 1.00 93.88 123 ILE A N 1
ATOM 898 C CA . ILE A 1 123 ? -6.462 -1.840 13.885 1.00 93.88 123 ILE A CA 1
ATOM 899 C C . ILE A 1 123 ? -7.300 -2.747 14.793 1.00 93.88 123 ILE A C 1
ATOM 901 O O . ILE A 1 123 ? -8.458 -2.428 15.061 1.00 93.88 123 ILE A O 1
ATOM 905 N N . GLU A 1 124 ? -6.729 -3.838 15.306 1.00 92.56 124 GLU A N 1
ATOM 906 C CA . GLU A 1 124 ? -7.434 -4.757 16.206 1.00 92.56 124 GLU A CA 1
ATOM 907 C C . GLU A 1 124 ? -7.863 -4.088 17.517 1.00 92.56 124 GLU A C 1
ATOM 909 O O . GLU A 1 124 ? -8.989 -4.284 17.977 1.00 92.56 124 GLU A O 1
ATOM 914 N N . GLU A 1 125 ? -6.991 -3.285 18.128 1.00 93.75 125 GLU A N 1
ATOM 915 C CA . GLU A 1 125 ? -7.307 -2.543 19.350 1.00 93.75 125 GLU A CA 1
ATOM 916 C C . GLU A 1 125 ? -8.414 -1.513 19.123 1.00 93.75 125 GLU A C 1
ATOM 918 O O . GLU A 1 125 ? -9.335 -1.410 19.934 1.00 93.75 125 GLU A O 1
ATOM 923 N N . LEU A 1 126 ? -8.362 -0.772 18.013 1.00 93.00 126 LEU A N 1
ATOM 924 C CA . LEU A 1 126 ? -9.387 0.212 17.665 1.00 93.00 126 LEU A CA 1
ATOM 925 C C . LEU A 1 126 ? -10.731 -0.455 17.343 1.00 93.00 126 LEU A C 1
ATOM 927 O O . LEU A 1 126 ? -11.778 0.090 17.689 1.00 93.00 126 LEU A O 1
ATOM 931 N N . GLN A 1 127 ? -10.722 -1.650 16.746 1.00 90.44 127 GLN A N 1
ATOM 932 C CA . GLN A 1 127 ? -11.937 -2.438 16.523 1.00 90.44 127 GLN A CA 1
ATOM 933 C C . GLN A 1 127 ? -12.539 -2.958 17.834 1.00 90.44 127 GLN A C 1
ATOM 935 O O . GLN A 1 127 ? -13.750 -2.863 18.022 1.00 90.44 127 GLN A O 1
ATOM 940 N N . LYS A 1 128 ? -11.711 -3.458 18.763 1.00 89.62 128 LYS A N 1
ATOM 941 C CA . LYS A 1 128 ? -12.155 -3.919 20.094 1.00 89.62 128 LYS A CA 1
ATOM 942 C C . LYS A 1 128 ? -12.659 -2.762 20.963 1.00 89.62 128 LYS A C 1
ATOM 944 O O . LYS A 1 128 ? -13.642 -2.914 21.682 1.00 89.62 128 LYS A O 1
ATOM 949 N N . GLY A 1 129 ? -11.999 -1.606 20.884 1.00 83.62 129 GLY A N 1
ATOM 950 C CA . GLY A 1 129 ? -12.343 -0.392 21.627 1.00 83.62 129 GLY A CA 1
ATOM 951 C C . GLY A 1 129 ? -13.600 0.314 21.118 1.00 83.62 129 GLY A C 1
ATOM 952 O O . GLY A 1 129 ? -14.235 1.038 21.878 1.00 83.62 129 GLY A O 1
ATOM 953 N N . LYS A 1 130 ? -14.025 0.047 19.876 1.00 69.56 130 LYS A N 1
ATOM 954 C CA . LYS A 1 130 ? -15.318 0.481 19.321 1.00 69.56 130 LYS A CA 1
ATOM 955 C C . LYS A 1 130 ? -16.477 -0.399 19.821 1.00 69.56 130 LYS A C 1
ATOM 957 O O . LYS A 1 130 ? -17.439 -0.650 19.099 1.00 69.56 130 LYS A O 1
ATOM 962 N N . ALA A 1 131 ? -16.402 -0.860 21.070 1.00 53.62 131 ALA A N 1
ATOM 963 C CA . ALA A 1 131 ? -17.600 -1.213 21.815 1.00 53.62 131 ALA A CA 1
ATOM 964 C C . ALA A 1 131 ? -18.485 0.047 21.878 1.00 53.62 131 ALA A C 1
ATOM 966 O O . ALA A 1 131 ? -17.946 1.147 22.019 1.00 53.62 131 ALA A O 1
ATOM 967 N N . PRO A 1 132 ? -19.812 -0.064 21.700 1.00 54.19 132 PRO A N 1
ATOM 968 C CA . PRO A 1 132 ? -20.691 1.080 21.497 1.00 54.19 132 PRO A CA 1
ATOM 969 C C . PRO A 1 132 ? -20.697 1.991 22.729 1.00 54.19 132 PRO A C 1
ATOM 971 O O . PRO A 1 132 ? -21.529 1.862 23.618 1.00 54.19 132 PRO A O 1
ATOM 974 N N . ALA A 1 133 ? -19.809 2.981 22.734 1.00 50.81 133 ALA A N 1
ATOM 975 C CA . ALA A 1 133 ? -19.858 4.123 23.637 1.00 50.81 133 ALA A CA 1
ATOM 976 C C . ALA A 1 133 ? -21.006 5.090 23.275 1.00 50.81 133 ALA A C 1
ATOM 978 O O . ALA A 1 133 ? -21.102 6.176 23.832 1.00 50.81 133 ALA A O 1
ATOM 979 N N . SER A 1 134 ? -21.920 4.695 22.379 1.00 49.72 134 SER A N 1
ATOM 980 C CA . SER A 1 134 ? -23.195 5.381 22.149 1.00 49.72 134 SER A CA 1
ATOM 981 C C . SER A 1 134 ? -24.283 4.797 23.056 1.00 49.72 134 SER A C 1
ATOM 983 O O . SER A 1 134 ? -25.316 4.294 22.631 1.00 49.72 134 SER A O 1
ATOM 985 N N . ALA A 1 135 ? -23.989 4.844 24.346 1.00 49.06 135 ALA A N 1
ATOM 986 C CA . ALA A 1 135 ? -24.975 5.041 25.389 1.00 49.06 135 ALA A CA 1
ATOM 987 C C . ALA A 1 135 ? -24.374 6.083 26.336 1.00 49.06 135 ALA A C 1
ATOM 989 O O . ALA A 1 135 ? -24.228 5.855 27.535 1.00 49.06 135 ALA A O 1
ATOM 990 N N . GLU A 1 136 ? -23.979 7.237 25.781 1.00 51.19 136 GLU A N 1
ATOM 991 C CA . GLU A 1 136 ? -23.995 8.465 26.564 1.00 51.19 136 GLU A CA 1
ATOM 992 C C . GLU A 1 136 ? -25.446 8.673 26.986 1.00 51.19 136 GLU A C 1
ATOM 994 O O . GLU A 1 136 ? -26.288 9.224 26.277 1.00 51.19 136 GLU A O 1
ATOM 999 N N . VAL A 1 137 ? -25.727 8.116 28.160 1.00 53.12 137 VAL A N 1
ATOM 1000 C CA . VAL A 1 137 ? -26.687 8.607 29.124 1.00 53.12 137 VAL A CA 1
ATOM 1001 C C . VAL A 1 137 ? -26.611 10.122 29.049 1.00 53.12 137 VAL A C 1
ATOM 1003 O O . VAL A 1 137 ? -25.675 10.748 29.546 1.00 53.12 137 VAL A O 1
ATOM 1006 N N . SER A 1 138 ? -27.602 10.699 28.382 1.00 47.31 138 SER A N 1
ATOM 1007 C CA . SER A 1 138 ? -28.004 12.075 28.576 1.00 47.31 138 SER A CA 1
ATOM 1008 C C . SER A 1 138 ? -28.335 12.197 30.058 1.00 47.31 138 SER A C 1
ATOM 1010 O O . SER A 1 138 ? -29.458 11.960 30.494 1.00 47.31 138 SER A O 1
ATOM 1012 N N . LEU A 1 139 ? -27.315 12.488 30.866 1.00 58.44 139 LEU A N 1
ATOM 1013 C CA . LEU A 1 139 ? -27.511 12.947 32.224 1.00 58.44 139 LEU A CA 1
ATOM 1014 C C . LEU A 1 139 ? -28.378 14.201 32.093 1.00 58.44 139 LEU A C 1
ATOM 1016 O O . LEU A 1 139 ? -27.957 15.154 31.427 1.00 58.44 139 LEU A O 1
ATOM 1020 N N . PRO A 1 140 ? -29.595 14.210 32.662 1.00 53.59 140 PRO A N 1
ATOM 1021 C CA . PRO A 1 140 ? -30.430 15.393 32.637 1.00 53.59 140 PRO A CA 1
ATOM 1022 C C . PRO A 1 140 ? -29.642 16.512 33.313 1.00 53.59 140 PRO A C 1
ATOM 1024 O O . PRO A 1 140 ? -29.313 16.427 34.499 1.00 53.59 140 PRO A O 1
ATOM 1027 N N . ARG A 1 141 ? -29.306 17.557 32.548 1.00 54.44 141 ARG A N 1
ATOM 1028 C CA . ARG A 1 141 ? -28.828 18.818 33.112 1.00 54.44 141 ARG A CA 1
ATOM 1029 C C . ARG A 1 141 ? -29.927 19.319 34.039 1.00 54.44 141 ARG A C 1
ATOM 1031 O O . ARG A 1 141 ? -30.973 19.795 33.609 1.00 54.44 141 ARG A O 1
ATOM 1038 N N . LYS A 1 142 ? -29.702 19.114 35.331 1.00 64.88 142 LYS A N 1
ATOM 1039 C CA . LYS A 1 142 ? -30.552 19.588 36.408 1.00 64.88 142 LYS A CA 1
ATOM 1040 C C . LYS A 1 142 ? -30.463 21.113 36.441 1.00 64.88 142 LYS A C 1
ATOM 1042 O O . LYS A 1 142 ? -29.461 21.649 36.895 1.00 64.88 142 LYS A O 1
ATOM 1047 N N . GLY A 1 143 ? -31.541 21.762 36.009 1.00 63.56 143 GLY A N 1
ATOM 1048 C CA . GLY A 1 143 ? -31.915 23.106 36.438 1.00 63.56 143 GLY A CA 1
ATOM 1049 C C . GLY A 1 143 ? -31.408 24.254 35.573 1.00 63.56 143 GLY A C 1
ATOM 1050 O O . GLY A 1 143 ? -30.511 24.974 35.988 1.00 63.56 143 GLY A O 1
ATOM 1051 N N . GLU A 1 144 ? -32.095 24.511 34.464 1.00 56.47 144 GLU A N 1
ATOM 1052 C CA . GLU A 1 144 ? -32.437 25.890 34.106 1.00 56.47 144 GLU A CA 1
ATOM 1053 C C . GLU A 1 144 ? -33.969 26.000 34.041 1.00 56.47 144 GLU A C 1
ATOM 1055 O O . GLU A 1 144 ? -34.628 25.076 33.550 1.00 56.47 144 GLU A O 1
ATOM 1060 N N . PRO A 1 145 ? -34.557 27.061 34.619 1.00 66.06 145 PRO A N 1
ATOM 1061 C CA . PRO A 1 145 ? -35.994 27.259 34.634 1.00 66.06 145 PRO A CA 1
ATOM 1062 C C . PRO A 1 145 ? -36.491 27.530 33.214 1.00 66.06 145 PRO A C 1
ATOM 1064 O O . PRO A 1 145 ? -36.068 28.468 32.547 1.00 66.06 145 PRO A O 1
ATOM 1067 N N . VAL A 1 146 ? -37.404 26.668 32.779 1.00 55.69 146 VAL A N 1
ATOM 1068 C CA . VAL A 1 146 ? -38.172 26.782 31.543 1.00 55.69 146 VAL A CA 1
ATOM 1069 C C . VAL A 1 146 ? -38.998 28.069 31.588 1.00 55.69 146 VAL A C 1
ATOM 1071 O O . VAL A 1 146 ? -39.918 28.180 32.399 1.00 55.69 146 VAL A O 1
ATOM 1074 N N . GLU A 1 147 ? -38.696 29.021 30.704 1.00 63.81 147 GLU A N 1
ATOM 1075 C CA . GLU A 1 147 ? -39.666 30.043 30.314 1.00 63.81 147 GLU A CA 1
ATOM 1076 C C . GLU A 1 147 ? -40.712 29.397 29.388 1.00 63.81 147 GLU A C 1
ATOM 1078 O O . GLU A 1 147 ? -40.350 28.751 28.399 1.00 63.81 147 GLU A O 1
ATOM 1083 N N . PRO A 1 148 ? -42.013 29.520 29.692 1.00 65.88 148 PRO A N 1
ATOM 1084 C CA . PRO A 1 148 ? -43.060 28.903 28.903 1.00 65.88 148 PRO A CA 1
ATOM 1085 C C . PRO A 1 148 ? -43.516 29.882 27.827 1.00 65.88 148 PRO A C 1
ATOM 1087 O O . PRO A 1 148 ? -44.283 30.787 28.143 1.00 65.88 148 PRO A O 1
ATOM 1090 N N . ASN A 1 149 ? -43.133 29.705 26.558 1.00 57.81 149 ASN A N 1
ATOM 1091 C CA . ASN A 1 149 ? -44.051 30.116 25.495 1.00 57.81 149 ASN A CA 1
ATOM 1092 C C . ASN A 1 149 ? -43.747 29.597 24.086 1.00 57.81 149 ASN A C 1
ATOM 1094 O O . ASN A 1 149 ? -42.628 29.676 23.596 1.00 57.81 149 ASN A O 1
ATOM 1098 N N . GLN A 1 150 ? -44.850 29.238 23.424 1.00 53.09 150 GLN A N 1
ATOM 1099 C CA . GLN A 1 150 ? -45.057 29.049 21.983 1.00 53.09 150 GLN A CA 1
ATOM 1100 C C . GLN A 1 150 ? -44.874 27.634 21.428 1.00 53.09 150 GLN A C 1
ATOM 1102 O O . GLN A 1 150 ? -43.942 27.281 20.712 1.00 53.09 150 GLN A O 1
ATOM 1107 N N . ILE A 1 151 ? -45.925 26.864 21.704 1.00 56.62 151 ILE A N 1
ATOM 1108 C CA . ILE A 1 151 ? -46.464 25.800 20.864 1.00 56.62 151 ILE A CA 1
ATOM 1109 C C . ILE A 1 151 ? -46.670 26.375 19.452 1.00 56.62 151 ILE A C 1
ATOM 1111 O O . ILE A 1 151 ? -47.569 27.183 19.238 1.00 56.62 151 ILE A O 1
ATOM 1115 N N . SER A 1 152 ? -45.832 25.976 18.496 1.00 57.62 152 SER A N 1
ATOM 1116 C CA . SER A 1 152 ? -46.153 26.069 17.071 1.00 57.62 152 SER A CA 1
ATOM 1117 C C . SER A 1 152 ? -46.392 24.664 16.544 1.00 57.62 152 SER A C 1
ATOM 1119 O O . SER A 1 152 ? -45.495 23.839 16.393 1.00 57.62 152 SER A O 1
ATOM 1121 N N . GLU A 1 153 ? -47.674 24.425 16.348 1.00 62.47 153 GLU A N 1
ATOM 1122 C CA . GLU A 1 153 ? -48.332 23.293 15.734 1.00 62.47 153 GLU A CA 1
ATOM 1123 C C . GLU A 1 153 ? -47.847 23.130 14.281 1.00 62.47 153 GLU A C 1
ATOM 1125 O O . GLU A 1 153 ? -48.202 23.917 13.405 1.00 62.47 153 GLU A O 1
ATOM 1130 N N . LEU A 1 154 ? -47.028 22.113 13.996 1.00 47.12 154 LEU A N 1
ATOM 1131 C CA . LEU A 1 154 ? -46.732 21.700 12.622 1.00 47.12 154 LEU A CA 1
ATOM 1132 C C . LEU A 1 154 ? -47.151 20.246 12.416 1.00 47.12 154 LEU A C 1
ATOM 1134 O O . LEU A 1 154 ? -46.463 19.290 12.765 1.00 47.12 154 LEU A O 1
ATOM 1138 N N . LYS A 1 155 ? -48.370 20.167 11.877 1.00 54.59 155 LYS A N 1
ATOM 1139 C CA . LYS A 1 155 ? -48.995 19.104 11.090 1.00 54.59 155 LYS A CA 1
ATOM 1140 C C . LYS A 1 155 ? -48.062 17.990 10.610 1.00 54.59 155 LYS A C 1
ATOM 1142 O O . LYS A 1 155 ? -47.093 18.215 9.894 1.00 54.59 155 LYS A O 1
ATOM 1147 N N . ALA A 1 156 ? -48.507 16.776 10.909 1.00 54.19 156 ALA A N 1
ATOM 1148 C CA . ALA A 1 156 ? -48.111 15.545 10.254 1.00 54.19 156 ALA A CA 1
ATOM 1149 C C . ALA A 1 156 ? -48.387 15.579 8.739 1.00 54.19 156 ALA A C 1
ATOM 1151 O O . ALA A 1 156 ? -49.496 15.910 8.319 1.00 54.19 156 ALA A O 1
ATOM 1152 N N . GLU A 1 157 ? -47.421 15.114 7.948 1.00 50.81 157 GLU A N 1
ATOM 1153 C CA . GLU A 1 157 ? -47.662 14.534 6.625 1.00 50.81 157 GLU A CA 1
ATOM 1154 C C . GLU A 1 157 ? -47.080 13.110 6.569 1.00 50.81 157 GLU A C 1
ATOM 1156 O O . GLU A 1 157 ? -45.896 12.915 6.858 1.00 50.81 157 GLU A O 1
ATOM 1161 N N . PRO A 1 158 ? -47.887 12.097 6.200 1.00 60.22 158 PRO A N 1
ATOM 1162 C CA . PRO A 1 158 ? -47.434 10.742 5.934 1.00 60.22 158 PRO A CA 1
ATOM 1163 C C . PRO A 1 158 ? -47.390 10.485 4.419 1.00 60.22 158 PRO A C 1
ATOM 1165 O O . PRO A 1 158 ? -48.349 10.006 3.824 1.00 60.22 158 PRO A O 1
ATOM 1168 N N . ALA A 1 159 ? -46.257 10.755 3.786 1.00 53.84 159 ALA A N 1
ATOM 1169 C CA . ALA A 1 159 ? -45.913 10.239 2.461 1.00 53.84 159 ALA A CA 1
ATOM 1170 C C . ALA A 1 159 ? -44.382 10.183 2.439 1.00 53.84 159 ALA A C 1
ATOM 1172 O O . ALA A 1 159 ? -43.730 11.188 2.669 1.00 53.84 159 ALA A O 1
ATOM 1173 N N . LEU A 1 160 ? -43.728 9.025 2.382 1.00 47.34 160 LEU A N 1
ATOM 1174 C CA . LEU A 1 160 ? -43.396 8.348 1.134 1.00 47.34 160 LEU A CA 1
ATOM 1175 C C . LEU A 1 160 ? -43.028 6.887 1.457 1.00 47.34 160 LEU A C 1
ATOM 1177 O O . LEU A 1 160 ? -41.887 6.557 1.776 1.00 47.34 160 LEU A O 1
ATOM 1181 N N . ARG A 1 161 ? -44.013 5.991 1.371 1.00 50.47 161 ARG A N 1
ATOM 1182 C CA . ARG A 1 161 ? -43.816 4.537 1.283 1.00 50.47 161 ARG A CA 1
ATOM 1183 C C . ARG A 1 161 ? -44.245 4.081 -0.111 1.00 50.47 161 ARG A C 1
ATOM 1185 O O . ARG A 1 161 ? -45.351 3.586 -0.255 1.00 50.47 161 ARG A O 1
ATOM 1192 N N . ALA A 1 162 ? -43.401 4.286 -1.124 1.00 51.34 162 ALA A N 1
ATOM 1193 C CA . ALA A 1 162 ? -43.480 3.592 -2.420 1.00 51.34 162 ALA A CA 1
ATOM 1194 C C . ALA A 1 162 ? -42.312 4.006 -3.337 1.00 51.34 162 ALA A C 1
ATOM 1196 O O . ALA A 1 162 ? -42.442 4.940 -4.119 1.00 51.34 162 ALA A O 1
ATOM 1197 N N . SER A 1 163 ? -41.162 3.331 -3.253 1.00 43.53 163 SER A N 1
ATOM 1198 C CA . SER A 1 163 ? -40.168 3.303 -4.356 1.00 43.53 163 SER A CA 1
ATOM 1199 C C . SER A 1 163 ? -39.206 2.111 -4.272 1.00 43.53 163 SER A C 1
ATOM 1201 O O . SER A 1 163 ? -38.108 2.148 -4.811 1.00 43.53 163 SER A O 1
ATOM 1203 N N . LEU A 1 164 ? -39.600 1.024 -3.600 1.00 48.81 164 LEU A N 1
ATOM 1204 C CA . LEU A 1 164 ? -38.720 -0.127 -3.349 1.00 48.81 164 LEU A CA 1
ATOM 1205 C C . LEU A 1 164 ? -39.073 -1.357 -4.202 1.00 48.81 164 LEU A C 1
ATOM 1207 O O . LEU A 1 164 ? -38.829 -2.480 -3.782 1.00 48.81 164 LEU A O 1
ATOM 1211 N N . LEU A 1 165 ? -39.671 -1.171 -5.386 1.00 49.44 165 LEU A N 1
ATOM 1212 C CA . LEU A 1 165 ? -40.073 -2.295 -6.238 1.00 49.44 165 LEU A CA 1
ATOM 1213 C C . LEU A 1 165 ? -40.090 -1.937 -7.737 1.00 49.44 165 LEU A C 1
ATOM 1215 O O . LEU A 1 165 ? -41.149 -1.850 -8.343 1.00 49.44 165 LEU A O 1
ATOM 1219 N N . SER A 1 166 ? -38.921 -1.733 -8.352 1.00 45.78 166 SER A N 1
ATOM 1220 C CA . SER A 1 166 ? -38.780 -1.836 -9.818 1.00 45.78 166 SER A CA 1
ATOM 1221 C C . SER A 1 166 ? -37.310 -1.842 -10.249 1.00 45.78 166 SER A C 1
ATOM 1223 O O . SER A 1 166 ? -36.804 -0.791 -10.606 1.00 45.78 166 SER A O 1
ATOM 1225 N N . MET A 1 167 ? -36.623 -2.989 -10.226 1.00 46.56 167 MET A N 1
ATOM 1226 C CA . MET A 1 167 ? -35.506 -3.296 -11.150 1.00 46.56 167 MET A CA 1
ATOM 1227 C C . MET A 1 167 ? -35.313 -4.820 -11.240 1.00 46.56 167 MET A C 1
ATOM 1229 O O . MET A 1 167 ? -34.247 -5.354 -10.952 1.00 46.56 167 MET A O 1
ATOM 1233 N N . ALA A 1 168 ? -36.379 -5.528 -11.613 1.00 47.59 168 ALA A N 1
ATOM 1234 C CA . ALA A 1 168 ? -36.289 -6.893 -12.116 1.00 47.59 168 ALA A CA 1
ATOM 1235 C C . ALA A 1 168 ? -36.761 -6.883 -13.574 1.00 47.59 168 ALA A C 1
ATOM 1237 O O . ALA A 1 168 ? -37.888 -6.469 -13.841 1.00 47.59 168 ALA A O 1
ATOM 1238 N N . GLY A 1 169 ? -35.900 -7.337 -14.485 1.00 45.66 169 GLY A N 1
ATOM 1239 C CA . GLY A 1 169 ? -36.278 -7.711 -15.848 1.00 45.66 169 GLY A CA 1
ATOM 1240 C C . GLY A 1 169 ? -35.772 -6.787 -16.953 1.00 45.66 169 GLY A C 1
ATOM 1241 O O . GLY A 1 169 ? -36.456 -5.846 -17.334 1.00 45.66 169 GLY A O 1
ATOM 1242 N N . SER A 1 170 ? -34.625 -7.145 -17.532 1.00 44.34 170 SER A N 1
ATOM 1243 C CA . SER A 1 170 ? -34.420 -7.088 -18.985 1.00 44.34 170 SER A CA 1
ATOM 1244 C C . SER A 1 170 ? -33.191 -7.923 -19.351 1.00 44.34 170 SER A C 1
ATOM 1246 O O . SER A 1 170 ? -32.082 -7.407 -19.475 1.00 44.34 170 SER A O 1
ATOM 1248 N N . GLU A 1 171 ? -33.402 -9.233 -19.479 1.00 48.19 171 GLU A N 1
ATOM 1249 C CA . GLU A 1 171 ? -32.600 -10.070 -20.367 1.00 48.19 171 GLU A CA 1
ATOM 1250 C C . GLU A 1 171 ? -33.087 -9.791 -21.792 1.00 48.19 171 GLU A C 1
ATOM 1252 O O . GLU A 1 171 ? -34.262 -9.994 -22.100 1.00 48.19 171 GLU A O 1
ATOM 1257 N N . ALA A 1 172 ? -32.204 -9.270 -22.637 1.00 50.28 172 ALA A N 1
ATOM 1258 C CA . ALA A 1 172 ? -32.377 -9.256 -24.080 1.00 50.28 172 ALA A CA 1
ATOM 1259 C C . ALA A 1 172 ? -30.990 -9.286 -24.725 1.00 50.28 172 ALA A C 1
ATOM 1261 O O . ALA A 1 172 ? -30.195 -8.358 -24.565 1.00 50.28 172 ALA A O 1
ATOM 1262 N N . GLU A 1 173 ? -30.724 -10.397 -25.413 1.00 47.12 173 GLU A N 1
ATOM 1263 C CA . GLU A 1 173 ? -29.836 -10.497 -26.570 1.00 47.12 173 GLU A CA 1
ATOM 1264 C C . GLU A 1 173 ? -29.794 -9.199 -27.375 1.00 47.12 173 GLU A C 1
ATOM 1266 O O . GLU A 1 173 ? -30.851 -8.717 -27.770 1.00 47.12 173 GLU A O 1
ATOM 1271 N N . LEU A 1 174 ? -28.595 -8.717 -27.713 1.00 50.28 174 LEU A N 1
ATOM 1272 C CA . LEU A 1 174 ? -28.317 -8.215 -29.057 1.00 50.28 174 LEU A CA 1
ATOM 1273 C C . LEU A 1 174 ? -26.834 -8.399 -29.401 1.00 50.28 174 LEU A C 1
ATOM 1275 O O . LEU A 1 174 ? -25.934 -7.882 -28.736 1.00 50.28 174 LEU A O 1
ATOM 1279 N N . ASP A 1 175 ? -26.641 -9.149 -30.480 1.00 41.97 175 ASP A N 1
ATOM 1280 C CA . ASP A 1 175 ? -25.426 -9.310 -31.257 1.00 41.97 175 ASP A CA 1
ATOM 1281 C C . ASP A 1 175 ? -24.806 -7.980 -31.714 1.00 41.97 175 ASP A C 1
ATOM 1283 O O . ASP A 1 175 ? -25.489 -7.037 -32.111 1.00 41.97 175 ASP A O 1
ATOM 1287 N N . GLY A 1 176 ? -23.472 -7.986 -31.732 1.00 50.31 176 GLY A N 1
ATOM 1288 C CA . GLY A 1 176 ? -22.629 -7.416 -32.781 1.00 50.31 176 GLY A CA 1
ATOM 1289 C C . GLY A 1 176 ? -22.862 -5.975 -33.227 1.00 50.31 176 GLY A C 1
ATOM 1290 O O . GLY A 1 176 ? -23.602 -5.739 -34.174 1.00 50.31 176 GLY A O 1
ATOM 1291 N N . ILE A 1 177 ? -22.043 -5.043 -32.725 1.00 40.00 177 ILE A N 1
ATOM 1292 C CA . ILE A 1 177 ? -21.599 -3.899 -33.535 1.00 40.00 177 ILE A CA 1
ATOM 1293 C C . ILE A 1 177 ? -20.115 -3.634 -33.271 1.00 40.00 177 ILE A C 1
ATOM 1295 O O . ILE A 1 177 ? -19.665 -3.445 -32.142 1.00 40.00 177 ILE A O 1
ATOM 1299 N N . ALA A 1 178 ? -19.368 -3.671 -34.369 1.00 42.22 178 ALA A N 1
ATOM 1300 C CA . ALA A 1 178 ? -17.975 -3.302 -34.493 1.00 42.22 178 ALA A CA 1
ATOM 1301 C C . ALA A 1 178 ? -17.709 -1.834 -34.100 1.00 42.22 178 ALA A C 1
ATOM 1303 O O . ALA A 1 178 ? -18.590 -0.980 -34.127 1.00 42.22 178 ALA A O 1
ATOM 1304 N N . ALA A 1 179 ? -16.446 -1.563 -33.774 1.00 46.09 179 ALA A N 1
ATOM 1305 C CA . ALA A 1 179 ? -15.854 -0.241 -33.560 1.00 46.09 179 ALA A CA 1
ATOM 1306 C C . ALA A 1 179 ? -16.205 0.766 -34.696 1.00 46.09 179 ALA A C 1
ATOM 1308 O O . ALA A 1 179 ? -16.511 0.324 -35.806 1.00 46.09 179 ALA A O 1
ATOM 1309 N N . PRO A 1 180 ? -16.099 2.101 -34.493 1.00 54.88 180 PRO A N 1
ATOM 1310 C CA . PRO A 1 180 ? -14.798 2.727 -34.256 1.00 54.88 180 PRO A CA 1
ATOM 1311 C C . PRO A 1 180 ? -14.774 3.927 -33.289 1.00 54.88 180 PRO A C 1
ATOM 1313 O O . PRO A 1 180 ? -15.772 4.428 -32.785 1.00 54.88 180 PRO A O 1
ATOM 1316 N N . ALA A 1 181 ? -13.529 4.327 -33.052 1.00 46.31 181 ALA A N 1
ATOM 1317 C CA . ALA A 1 181 ? -12.999 5.437 -32.286 1.00 46.31 181 ALA A CA 1
ATOM 1318 C C . ALA A 1 181 ? -13.650 6.826 -32.463 1.00 46.31 181 ALA A C 1
ATOM 1320 O O . ALA A 1 181 ? -14.252 7.149 -33.481 1.00 46.31 181 ALA A O 1
ATOM 1321 N N . ALA A 1 182 ? -13.264 7.673 -31.500 1.00 49.00 182 ALA A N 1
ATOM 1322 C CA . ALA A 1 182 ? -13.110 9.128 -31.563 1.00 49.00 182 ALA A CA 1
ATOM 1323 C C . ALA A 1 182 ? -14.304 9.993 -31.130 1.00 49.00 182 ALA A C 1
ATOM 1325 O O . ALA A 1 182 ? -15.455 9.745 -31.458 1.00 49.00 182 ALA A O 1
ATOM 1326 N N . SER A 1 183 ? -13.946 11.085 -30.442 1.00 46.31 183 SER A N 1
ATOM 1327 C CA . SER A 1 183 ? -14.752 12.240 -30.011 1.00 46.31 183 SER A CA 1
ATOM 1328 C C . SER A 1 183 ? -15.643 12.082 -28.772 1.00 46.31 183 SER A C 1
ATOM 1330 O O . SER A 1 183 ? -16.847 11.932 -28.886 1.00 46.31 183 SER A O 1
ATOM 1332 N N . PHE A 1 184 ? -15.080 12.255 -27.565 1.00 42.69 184 PHE A N 1
ATOM 1333 C CA . PHE A 1 184 ? -15.855 12.800 -26.433 1.00 42.69 184 PHE A CA 1
ATOM 1334 C C . PHE A 1 184 ? -14.963 13.443 -25.352 1.00 42.69 184 PHE A C 1
ATOM 1336 O O . PHE A 1 184 ? -14.836 12.959 -24.233 1.00 42.69 184 PHE A O 1
ATOM 1343 N N . LEU A 1 185 ? -14.343 14.578 -25.687 1.00 42.81 185 LEU A N 1
ATOM 1344 C CA . LEU A 1 185 ? -13.902 15.568 -24.699 1.00 42.81 185 LEU A CA 1
ATOM 1345 C C . LEU A 1 185 ? -14.564 16.899 -25.049 1.00 42.81 185 LEU A C 1
ATOM 1347 O O . LEU A 1 185 ? -13.981 17.753 -25.709 1.00 42.81 185 LEU A O 1
ATOM 1351 N N . ARG A 1 186 ? -15.826 17.051 -24.634 1.00 47.22 186 ARG A N 1
ATOM 1352 C CA . ARG A 1 186 ? -16.493 18.353 -24.588 1.00 47.22 186 ARG A CA 1
ATOM 1353 C C . ARG A 1 186 ? -16.386 18.867 -23.158 1.00 47.22 186 ARG A C 1
ATOM 1355 O O . ARG A 1 186 ? -17.087 18.409 -22.259 1.00 47.22 186 ARG A O 1
ATOM 1362 N N . SER A 1 187 ? -15.437 19.770 -22.970 1.00 45.88 187 SER A N 1
ATOM 1363 C CA . SER A 1 187 ? -15.229 20.577 -21.778 1.00 45.88 187 SER A CA 1
ATOM 1364 C C . SER A 1 187 ? -16.513 21.316 -21.388 1.00 45.88 187 SER A C 1
ATOM 1366 O O . SER A 1 187 ? -17.179 21.938 -22.216 1.00 45.88 187 SER A O 1
ATOM 1368 N N . LYS A 1 188 ? -16.863 21.247 -20.101 1.00 52.09 188 LYS A N 1
ATOM 1369 C CA . LYS A 1 188 ? -17.887 22.082 -19.470 1.00 52.09 188 LYS A CA 1
ATOM 1370 C C . LYS A 1 188 ? -17.274 22.727 -18.232 1.00 52.09 188 LYS A C 1
ATOM 1372 O O . LYS A 1 188 ? -17.450 22.242 -17.121 1.00 52.09 188 LYS A O 1
ATOM 1377 N N . THR A 1 189 ? -16.534 23.809 -18.439 1.00 41.78 189 THR A N 1
ATOM 1378 C CA . THR A 1 189 ? -16.166 24.764 -17.390 1.00 41.78 189 THR A CA 1
ATOM 1379 C C . THR A 1 189 ? -17.053 25.988 -17.564 1.00 41.78 189 THR A C 1
ATOM 1381 O O . THR A 1 189 ? -16.846 26.826 -18.435 1.00 41.78 189 THR A O 1
ATOM 1384 N N . ALA A 1 190 ? -18.114 26.042 -16.764 1.00 43.44 190 ALA A N 1
ATOM 1385 C CA . ALA A 1 190 ? -18.950 27.219 -16.627 1.00 43.44 190 ALA A CA 1
ATOM 1386 C C . ALA A 1 190 ? -18.488 28.004 -15.393 1.00 43.44 190 ALA A C 1
ATOM 1388 O O . ALA A 1 190 ? -18.559 27.488 -14.283 1.00 43.44 190 ALA A O 1
ATOM 1389 N N . GLY A 1 191 ? -18.065 29.247 -15.626 1.00 40.84 191 GLY A N 1
ATOM 1390 C CA . GLY A 1 191 ? -18.342 30.379 -14.745 1.00 40.84 191 GLY A CA 1
ATOM 1391 C C . GLY A 1 191 ? -17.458 30.562 -13.516 1.00 40.84 191 GLY A C 1
ATOM 1392 O O . GLY A 1 191 ? -17.872 30.214 -12.417 1.00 40.84 191 GLY A O 1
ATOM 1393 N N . ILE A 1 192 ? -16.341 31.273 -13.684 1.00 41.09 192 ILE A N 1
ATOM 1394 C CA . ILE A 1 192 ? -15.873 32.238 -12.680 1.00 41.09 192 ILE A CA 1
ATOM 1395 C C . ILE A 1 192 ? -15.493 33.511 -13.441 1.00 41.09 192 ILE A C 1
ATOM 1397 O O . ILE A 1 192 ? -14.508 33.545 -14.170 1.00 41.09 192 ILE A O 1
ATOM 1401 N N . VAL A 1 193 ? -16.346 34.528 -13.322 1.00 50.78 193 VAL A N 1
ATOM 1402 C CA . VAL A 1 193 ? -16.078 35.899 -13.764 1.00 50.78 193 VAL A CA 1
ATOM 1403 C C . VAL A 1 193 ? -15.289 36.567 -12.643 1.00 50.78 193 VAL A C 1
ATOM 1405 O O . VAL A 1 193 ? -15.786 36.672 -11.524 1.00 50.78 193 VAL A O 1
ATOM 1408 N N . GLY A 1 194 ? -14.067 36.988 -12.946 1.00 40.56 194 GLY A N 1
ATOM 1409 C CA . GLY A 1 194 ? -13.217 37.777 -12.063 1.00 40.56 194 GLY A CA 1
ATOM 1410 C C . GLY A 1 194 ? -12.110 38.418 -12.887 1.00 40.56 194 GLY A C 1
ATOM 1411 O O . GLY A 1 194 ? -11.176 37.740 -13.297 1.00 40.56 194 GLY A O 1
ATOM 1412 N N . GLU A 1 195 ? -12.277 39.703 -13.182 1.00 49.03 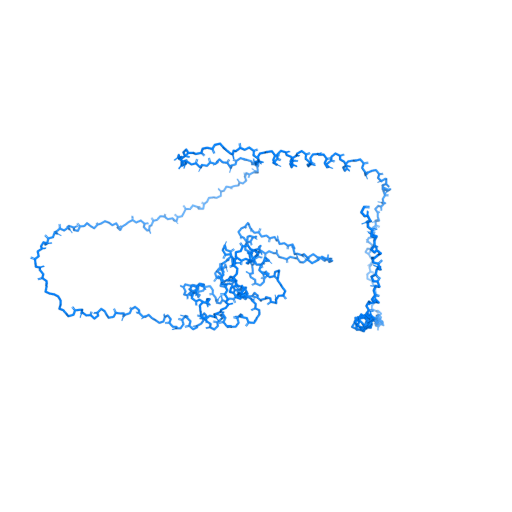195 GLU A N 1
ATOM 1413 C CA . GLU A 1 195 ? -11.300 40.568 -13.842 1.00 49.03 195 GLU A CA 1
ATOM 1414 C C . GLU A 1 195 ? -9.991 40.628 -13.037 1.00 49.03 195 GLU A C 1
ATOM 1416 O O . GLU A 1 195 ? -10.028 40.994 -11.863 1.00 49.03 195 GLU A O 1
ATOM 1421 N N . ALA A 1 196 ? -8.852 40.306 -13.663 1.00 42.69 196 ALA A N 1
ATOM 1422 C CA . ALA A 1 196 ? -7.528 40.841 -13.316 1.00 42.69 196 ALA A CA 1
ATOM 1423 C C . ALA A 1 196 ? -6.464 40.427 -14.357 1.00 42.69 196 ALA A C 1
ATOM 1425 O O . ALA A 1 196 ? -6.010 39.292 -14.389 1.00 42.69 196 ALA A O 1
ATOM 1426 N N . GLU A 1 197 ? -6.104 41.403 -15.189 1.00 45.44 197 GLU A N 1
ATOM 1427 C CA . GLU A 1 197 ? -4.765 41.726 -15.709 1.00 45.44 197 GLU A CA 1
ATOM 1428 C C . GLU A 1 197 ? -3.876 40.645 -16.368 1.00 45.44 197 GLU A C 1
ATOM 1430 O O . GLU A 1 197 ? -3.190 39.859 -15.725 1.00 45.44 197 GLU A O 1
ATOM 1435 N N . ALA A 1 198 ? -3.837 40.743 -17.704 1.00 54.84 198 ALA A N 1
ATOM 1436 C CA . ALA A 1 198 ? -2.703 40.570 -18.621 1.00 54.84 198 ALA A CA 1
ATOM 1437 C C . ALA A 1 198 ? -1.431 39.878 -18.083 1.00 54.84 198 ALA A C 1
ATOM 1439 O O . ALA A 1 198 ? -0.507 40.521 -17.586 1.00 54.84 198 ALA A O 1
ATOM 1440 N N . GLY A 1 199 ? -1.342 38.570 -18.325 1.00 57.91 199 GLY A N 1
ATOM 1441 C CA . GLY A 1 199 ? -0.131 37.777 -18.120 1.00 57.91 199 GLY A CA 1
ATOM 1442 C C . GLY A 1 199 ? -0.251 36.372 -18.709 1.00 57.91 199 GLY A C 1
ATOM 1443 O O . GLY A 1 199 ? 0.085 35.403 -18.041 1.00 57.91 199 GLY A O 1
ATOM 1444 N N . GLU A 1 200 ? -0.783 36.244 -19.926 1.00 56.22 200 GLU A N 1
ATOM 1445 C CA . GLU A 1 200 ? -0.994 34.957 -20.601 1.00 56.22 200 GLU A CA 1
ATOM 1446 C C . GLU A 1 200 ? -0.325 34.978 -21.981 1.00 56.22 200 GLU A C 1
ATOM 1448 O O . GLU A 1 200 ? -0.890 35.500 -22.938 1.00 56.22 200 GLU A O 1
ATOM 1453 N N . SER A 1 201 ? 0.890 34.429 -22.079 1.00 56.25 201 SER A N 1
ATOM 1454 C CA . SER A 1 201 ? 1.462 34.000 -23.371 1.00 56.25 201 SER A CA 1
ATOM 1455 C C . SER A 1 201 ? 2.663 33.048 -23.266 1.00 56.25 201 SER A C 1
ATOM 1457 O O . SER A 1 201 ? 3.044 32.460 -24.270 1.00 56.25 201 SER A O 1
ATOM 1459 N N . GLU A 1 202 ? 3.255 32.816 -22.087 1.00 66.44 202 GLU A N 1
ATOM 1460 C CA . GLU A 1 202 ? 4.453 31.955 -22.000 1.00 66.44 202 GLU A CA 1
ATOM 1461 C C . GLU A 1 202 ? 4.156 30.443 -22.078 1.00 66.44 202 GLU A C 1
ATOM 1463 O O . GLU A 1 202 ? 5.022 29.660 -22.470 1.00 66.44 202 GLU A O 1
ATOM 1468 N N . SER A 1 203 ? 2.946 29.994 -21.727 1.00 69.62 203 SER A N 1
ATOM 1469 C CA . SER A 1 203 ? 2.612 28.560 -21.724 1.00 69.62 203 SER A CA 1
ATOM 1470 C C . SER A 1 203 ? 2.387 27.978 -23.118 1.00 69.62 203 SER A C 1
ATOM 1472 O O . SER A 1 203 ? 2.700 26.806 -23.340 1.00 69.62 203 SER A O 1
ATOM 1474 N N . ASP A 1 204 ? 1.888 28.785 -24.054 1.00 74.94 204 ASP A N 1
ATOM 1475 C CA . ASP A 1 204 ? 1.560 28.322 -25.406 1.00 74.94 204 ASP A CA 1
ATOM 1476 C C . ASP A 1 204 ? 2.826 28.208 -26.272 1.00 74.94 204 ASP A C 1
ATOM 1478 O O . ASP A 1 204 ? 3.001 27.224 -26.993 1.00 74.94 204 ASP A O 1
ATOM 1482 N N . GLU A 1 205 ? 3.796 29.112 -26.090 1.00 80.81 205 GLU A N 1
ATOM 1483 C CA . GLU A 1 205 ? 5.087 29.055 -26.793 1.00 80.81 205 GLU A CA 1
ATOM 1484 C C . GLU A 1 205 ? 5.913 27.809 -26.431 1.00 80.81 205 GLU A C 1
ATOM 1486 O O . GLU A 1 205 ? 6.625 27.249 -27.271 1.00 80.81 205 GLU A O 1
ATOM 1491 N N . LEU A 1 206 ? 5.817 27.333 -25.185 1.00 80.88 206 LEU A N 1
ATOM 1492 C CA . LEU A 1 206 ? 6.507 26.115 -24.754 1.00 80.88 206 LEU A CA 1
ATOM 1493 C C . LEU A 1 206 ? 5.914 24.858 -25.399 1.00 80.88 206 LEU A C 1
ATOM 1495 O O . LEU A 1 206 ? 6.657 23.921 -25.710 1.00 80.88 206 LEU A O 1
ATOM 1499 N N . PHE A 1 207 ? 4.599 24.837 -25.620 1.00 83.19 207 PHE A N 1
ATOM 1500 C CA . PHE A 1 207 ? 3.917 23.702 -26.237 1.00 83.19 207 PHE A CA 1
ATOM 1501 C C . PHE A 1 207 ? 4.240 23.603 -27.733 1.00 83.19 207 PHE A C 1
ATOM 1503 O O . PHE A 1 207 ? 4.589 22.522 -28.217 1.00 83.19 207 PHE A O 1
ATOM 1510 N N . ASP A 1 208 ? 4.248 24.735 -28.441 1.00 85.81 208 ASP A N 1
ATOM 1511 C CA . ASP A 1 208 ? 4.627 24.794 -29.857 1.00 85.81 208 ASP A CA 1
ATOM 1512 C C . ASP A 1 208 ? 6.095 24.396 -30.078 1.00 85.81 208 ASP A C 1
ATOM 1514 O O . ASP A 1 208 ? 6.428 23.677 -31.027 1.00 85.81 208 ASP A O 1
ATOM 1518 N N . ARG A 1 209 ? 6.988 24.774 -29.155 1.00 87.06 209 ARG A N 1
ATOM 1519 C CA . ARG A 1 209 ? 8.413 24.420 -29.227 1.00 87.06 209 ARG A CA 1
ATOM 1520 C C . ARG A 1 209 ? 8.671 22.925 -28.998 1.00 87.06 209 ARG A C 1
ATOM 1522 O O . ARG A 1 209 ? 9.575 22.363 -29.618 1.00 87.06 209 ARG A O 1
ATOM 1529 N N . LEU A 1 210 ? 7.869 22.265 -28.158 1.00 84.56 210 LEU A N 1
ATOM 1530 C CA . LEU A 1 210 ? 7.922 20.811 -27.956 1.00 84.56 210 LEU A CA 1
ATOM 1531 C C . LEU A 1 210 ? 7.416 20.041 -29.183 1.00 84.56 210 LEU A C 1
ATOM 1533 O O . LEU A 1 210 ? 8.045 19.062 -29.587 1.00 84.56 210 LEU A O 1
ATOM 1537 N N . LEU A 1 211 ? 6.325 20.500 -29.805 1.00 85.62 211 LEU A N 1
ATOM 1538 C CA . LEU A 1 211 ? 5.776 19.876 -31.013 1.00 85.62 211 LEU A CA 1
ATOM 1539 C C . LEU A 1 211 ? 6.718 20.023 -32.217 1.00 85.62 211 LEU A C 1
ATOM 1541 O O . LEU A 1 211 ? 6.916 19.058 -32.957 1.00 85.62 211 LEU A O 1
ATOM 1545 N N . GLY A 1 212 ? 7.366 21.182 -32.373 1.00 82.31 212 GLY A N 1
ATOM 1546 C CA . GLY A 1 212 ? 8.368 21.396 -33.421 1.00 82.31 212 GLY A CA 1
ATOM 1547 C C . GLY A 1 212 ? 9.595 20.487 -33.280 1.00 82.31 212 GLY A C 1
ATOM 1548 O O . GLY A 1 212 ? 10.067 19.924 -34.267 1.00 82.31 212 GLY A O 1
ATOM 1549 N N . SER A 1 213 ? 10.077 20.274 -32.050 1.00 82.44 213 SER A N 1
ATOM 1550 C CA . SER A 1 213 ? 11.271 19.456 -31.800 1.00 82.44 213 SER A CA 1
ATOM 1551 C C . SER A 1 213 ? 11.038 17.955 -32.048 1.00 82.44 213 SER A C 1
ATOM 1553 O O . SER A 1 213 ? 11.963 17.250 -32.453 1.00 82.44 213 SER A O 1
ATOM 1555 N N . LEU A 1 214 ? 9.801 17.463 -31.883 1.00 84.69 214 LEU A N 1
ATOM 1556 C CA . LEU A 1 214 ? 9.458 16.060 -32.149 1.00 84.69 214 LEU A CA 1
ATOM 1557 C C . LEU A 1 214 ? 9.469 15.732 -33.653 1.00 84.69 214 LEU A C 1
ATOM 1559 O O . LEU A 1 214 ? 10.010 14.704 -34.057 1.00 84.69 214 LEU A O 1
ATOM 1563 N N . ALA A 1 215 ? 8.929 16.632 -34.481 1.00 80.56 215 ALA A N 1
ATOM 1564 C CA . ALA A 1 215 ? 8.909 16.470 -35.936 1.00 80.56 215 ALA A CA 1
ATOM 1565 C C . ALA A 1 215 ? 10.323 16.505 -36.548 1.00 80.56 215 ALA A C 1
ATOM 1567 O O . ALA A 1 215 ? 10.614 15.809 -37.524 1.00 80.56 215 ALA A O 1
ATOM 1568 N N . GLU A 1 216 ? 11.231 17.289 -35.962 1.00 77.44 216 GLU A N 1
ATOM 1569 C CA . GLU A 1 216 ? 12.618 17.383 -36.424 1.00 77.44 216 GLU A CA 1
ATOM 1570 C C . GLU A 1 216 ? 13.443 16.132 -36.060 1.00 77.44 216 GLU A C 1
ATOM 1572 O O . GLU A 1 216 ? 14.278 15.681 -36.851 1.00 77.44 216 GLU A O 1
ATOM 1577 N N . ALA A 1 217 ? 13.169 15.511 -34.906 1.00 76.88 217 ALA A N 1
ATOM 1578 C CA . ALA A 1 217 ? 13.816 14.267 -34.487 1.00 76.88 217 ALA A CA 1
ATOM 1579 C C . ALA A 1 217 ? 13.424 13.064 -35.368 1.00 76.88 217 ALA A C 1
ATOM 1581 O O . ALA A 1 217 ? 14.282 12.241 -35.698 1.00 76.88 217 ALA A O 1
ATOM 1582 N N . GLU A 1 218 ? 12.164 12.987 -35.810 1.00 72.88 218 GLU A N 1
ATOM 1583 C CA . GLU A 1 218 ? 11.684 11.912 -36.689 1.00 72.88 218 GLU A CA 1
ATOM 1584 C C . GLU A 1 218 ? 12.346 11.972 -38.076 1.00 72.88 218 GLU A C 1
ATOM 1586 O O . GLU A 1 218 ? 12.787 10.953 -38.612 1.00 72.88 218 GLU A O 1
ATOM 1591 N N . LYS A 1 219 ? 12.548 13.182 -38.614 1.00 76.75 219 LYS A N 1
ATOM 1592 C CA . LYS A 1 219 ? 13.245 13.374 -39.893 1.00 76.75 219 LYS A CA 1
ATOM 1593 C C . LYS A 1 219 ? 14.715 12.943 -39.833 1.00 76.75 219 LYS A C 1
ATOM 1595 O O . LYS A 1 219 ? 15.246 12.444 -40.820 1.00 76.75 219 LYS A O 1
ATOM 1600 N N . LYS A 1 220 ? 15.370 13.091 -38.677 1.00 71.81 220 LYS A N 1
ATOM 1601 C CA . LYS A 1 220 ? 16.797 12.772 -38.506 1.00 71.81 220 LYS A CA 1
ATOM 1602 C C . LYS A 1 220 ? 17.073 11.277 -38.294 1.00 71.81 220 LYS A C 1
ATOM 1604 O O . LYS A 1 220 ? 18.176 10.814 -38.578 1.00 71.81 220 LYS A O 1
ATOM 1609 N N . MET A 1 221 ? 16.082 10.505 -37.842 1.00 63.41 221 MET A N 1
ATOM 1610 C CA . MET A 1 221 ? 16.206 9.047 -37.690 1.00 63.41 221 MET A CA 1
ATOM 1611 C C . MET A 1 221 ? 15.937 8.263 -38.984 1.00 63.41 221 MET A C 1
ATOM 1613 O O . MET A 1 221 ? 16.392 7.127 -39.103 1.00 63.41 221 MET A O 1
ATOM 1617 N N . GLY A 1 222 ? 15.265 8.860 -39.974 1.00 60.78 222 GLY A N 1
ATOM 1618 C CA . GLY A 1 222 ? 15.020 8.221 -41.274 1.00 60.78 222 GLY A CA 1
ATOM 1619 C C . GLY A 1 222 ? 16.270 8.036 -42.146 1.00 60.78 222 GLY A C 1
ATOM 1620 O O . GLY A 1 222 ? 16.263 7.208 -43.051 1.00 60.78 222 GLY A O 1
ATOM 1621 N N . GLU A 1 223 ? 17.354 8.765 -41.869 1.00 55.81 223 GLU A N 1
ATOM 1622 C CA . GLU A 1 223 ? 18.538 8.816 -42.744 1.00 55.81 223 GLU A CA 1
ATOM 1623 C C . GLU A 1 223 ? 19.702 7.920 -42.274 1.00 55.81 223 GLU A C 1
ATOM 1625 O O . GLU A 1 223 ? 20.696 7.767 -42.975 1.00 55.81 223 GLU A O 1
ATOM 1630 N N . SER A 1 224 ? 19.591 7.279 -41.104 1.00 55.75 224 SER A N 1
ATOM 1631 C CA . SER A 1 224 ? 20.688 6.504 -40.488 1.00 55.75 224 SER A CA 1
ATOM 1632 C C . SER A 1 224 ? 20.478 4.982 -40.473 1.00 55.75 224 SER A C 1
ATOM 1634 O O . SER A 1 224 ? 21.170 4.267 -39.749 1.00 55.75 224 SER A O 1
ATOM 1636 N N . ARG A 1 225 ? 19.560 4.444 -41.289 1.00 53.38 225 ARG A N 1
ATOM 1637 C CA . ARG A 1 225 ? 19.280 2.997 -41.316 1.00 53.38 225 ARG A CA 1
ATOM 1638 C C . ARG A 1 225 ? 19.169 2.401 -42.722 1.00 53.38 225 ARG A C 1
ATOM 1640 O O . ARG A 1 225 ? 18.218 1.699 -43.035 1.00 53.38 225 ARG A O 1
ATOM 1647 N N . GLN A 1 226 ? 20.190 2.624 -43.547 1.00 51.22 226 GLN A N 1
ATOM 1648 C CA . GLN A 1 226 ? 20.570 1.663 -44.587 1.00 51.22 226 GLN A CA 1
ATOM 1649 C C . GLN A 1 226 ? 21.749 0.837 -44.068 1.00 51.22 226 GLN A C 1
ATOM 1651 O O . GLN A 1 226 ? 22.908 1.141 -44.320 1.00 51.22 226 GLN A O 1
ATOM 1656 N N . VAL A 1 227 ? 21.441 -0.195 -43.285 1.00 53.91 227 VAL A N 1
ATOM 1657 C CA . VAL A 1 227 ? 22.334 -1.344 -43.132 1.00 53.91 227 VAL A CA 1
ATOM 1658 C C . VAL A 1 227 ? 21.613 -2.479 -43.836 1.00 53.91 227 VAL A C 1
ATOM 1660 O O . VAL A 1 227 ? 20.577 -2.943 -43.357 1.00 53.91 227 VAL A O 1
ATOM 1663 N N . GLU A 1 228 ? 22.117 -2.842 -45.016 1.00 52.41 228 GLU A N 1
ATOM 1664 C CA . GLU A 1 228 ? 21.758 -4.072 -45.714 1.00 52.41 228 GLU A CA 1
ATOM 1665 C C . GLU A 1 228 ? 21.906 -5.228 -44.726 1.00 52.41 228 GLU A C 1
ATOM 1667 O O . GLU A 1 228 ? 23.003 -5.568 -44.289 1.00 52.41 228 GLU A O 1
ATOM 1672 N N . THR A 1 229 ? 20.775 -5.787 -44.310 1.00 49.53 229 THR A N 1
ATOM 1673 C CA . THR A 1 229 ? 20.755 -7.080 -43.639 1.00 49.53 229 THR A CA 1
ATOM 1674 C C . THR A 1 229 ? 20.424 -8.092 -44.715 1.00 49.53 229 THR A C 1
ATOM 1676 O O . THR A 1 229 ? 19.345 -8.057 -45.307 1.00 49.53 229 THR A O 1
ATOM 1679 N N . GLU A 1 230 ? 21.407 -8.933 -45.023 1.00 60.28 230 GLU A N 1
ATOM 1680 C CA . GLU A 1 230 ? 21.221 -10.082 -45.895 1.00 60.28 230 GLU A CA 1
ATOM 1681 C C . GLU A 1 230 ? 20.083 -10.969 -45.356 1.00 60.28 230 GLU A C 1
ATOM 1683 O O . GLU A 1 230 ? 19.913 -11.105 -44.136 1.00 60.28 230 GLU A O 1
ATOM 1688 N N . PRO A 1 231 ? 19.271 -11.558 -46.247 1.00 60.97 231 PRO A N 1
ATOM 1689 C CA . PRO A 1 231 ? 18.143 -12.383 -45.856 1.00 60.97 231 PRO A CA 1
ATOM 1690 C C . PRO A 1 231 ? 18.652 -13.700 -45.264 1.00 60.97 231 PRO A C 1
ATOM 1692 O O . PRO A 1 231 ? 19.114 -14.579 -45.986 1.00 60.97 231 PRO A O 1
ATOM 1695 N N . ASN A 1 232 ? 18.540 -13.853 -43.943 1.00 58.62 232 ASN A N 1
ATOM 1696 C CA . ASN A 1 232 ? 18.723 -15.151 -43.301 1.00 58.62 232 ASN A CA 1
ATOM 1697 C C . ASN A 1 232 ? 17.639 -16.114 -43.797 1.00 58.62 232 ASN A C 1
ATOM 1699 O O . ASN A 1 232 ? 16.444 -15.905 -43.568 1.00 58.62 232 ASN A O 1
ATOM 1703 N N . GLU A 1 233 ? 18.079 -17.166 -44.481 1.00 62.91 233 GLU A N 1
ATOM 1704 C CA . GLU A 1 233 ? 17.229 -18.243 -44.966 1.00 62.91 233 GLU A CA 1
ATOM 1705 C C . GLU A 1 233 ? 16.509 -18.955 -43.803 1.00 62.91 233 GLU A C 1
ATOM 1707 O O . GLU A 1 233 ? 17.074 -19.131 -42.716 1.00 62.91 233 GLU A O 1
ATOM 1712 N N . PRO A 1 234 ? 15.251 -19.387 -44.001 1.00 62.09 234 PRO A N 1
ATOM 1713 C CA . PRO A 1 234 ? 14.497 -20.093 -42.979 1.00 62.09 234 PRO A CA 1
ATOM 1714 C C . PRO A 1 234 ? 15.067 -21.501 -42.766 1.00 62.09 234 PRO A C 1
ATOM 1716 O O . PRO A 1 234 ? 14.938 -22.379 -43.621 1.00 62.09 234 PRO A O 1
ATOM 1719 N N . VAL A 1 235 ? 15.638 -21.742 -41.583 1.00 57.41 235 VAL A N 1
ATOM 1720 C CA . VAL A 1 235 ? 15.970 -23.093 -41.112 1.00 57.41 235 VAL A CA 1
ATOM 1721 C C . VAL A 1 235 ? 14.673 -23.892 -40.988 1.00 57.41 235 VAL A C 1
ATOM 1723 O O . VAL A 1 235 ? 13.868 -23.70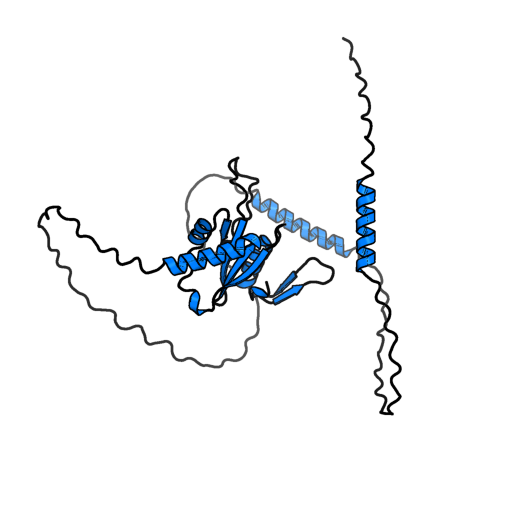1 -40.075 1.00 57.41 235 VAL A O 1
ATOM 1726 N N . THR A 1 236 ? 14.460 -24.791 -41.941 1.00 53.28 236 THR A N 1
ATOM 1727 C CA . THR A 1 236 ? 13.365 -25.757 -41.957 1.00 53.28 236 THR A CA 1
ATOM 1728 C C . THR A 1 236 ? 13.720 -26.895 -41.005 1.00 53.28 236 THR A C 1
ATOM 1730 O O . THR A 1 236 ? 14.492 -27.792 -41.335 1.00 53.28 236 THR A O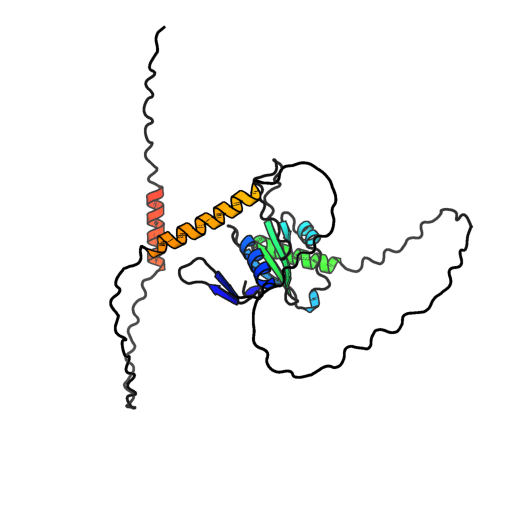 1
ATOM 1733 N N . VAL A 1 237 ? 13.164 -26.864 -39.793 1.00 53.88 237 VAL A N 1
ATOM 1734 C CA . VAL A 1 237 ? 13.229 -28.003 -38.870 1.00 53.88 237 VAL A CA 1
ATOM 1735 C C . VAL A 1 237 ? 12.238 -29.059 -39.359 1.00 53.88 237 VAL A C 1
ATOM 1737 O O . VAL A 1 237 ? 11.036 -28.979 -39.110 1.00 53.88 237 VAL A O 1
ATOM 1740 N N . VAL A 1 238 ? 12.749 -30.040 -40.103 1.00 53.88 238 VAL A N 1
ATOM 1741 C CA . VAL A 1 238 ? 12.014 -31.245 -40.495 1.00 53.88 238 VAL A CA 1
ATOM 1742 C C . VAL A 1 238 ? 11.908 -32.154 -39.270 1.00 53.88 238 VAL A C 1
ATOM 1744 O O . VAL A 1 238 ? 12.873 -32.808 -38.882 1.00 53.88 238 VAL A O 1
ATOM 1747 N N . ILE A 1 239 ? 10.731 -32.188 -38.648 1.00 50.50 239 ILE A N 1
ATOM 1748 C CA . ILE A 1 239 ? 10.397 -33.179 -37.621 1.00 50.50 239 ILE A CA 1
ATOM 1749 C C . ILE A 1 239 ? 10.074 -34.486 -38.348 1.00 50.50 239 ILE A C 1
ATOM 1751 O O . ILE A 1 239 ? 9.022 -34.616 -38.972 1.00 50.50 239 ILE A O 1
ATOM 1755 N N . VAL A 1 240 ? 10.999 -35.443 -38.288 1.00 56.03 240 VAL A N 1
ATOM 1756 C CA . VAL A 1 240 ? 10.787 -36.826 -38.730 1.00 56.03 240 VAL A CA 1
ATOM 1757 C C . VAL A 1 240 ? 10.155 -37.604 -37.567 1.00 56.03 240 VAL A C 1
ATOM 1759 O O . VAL A 1 240 ? 10.794 -37.727 -36.522 1.00 56.03 240 VAL A O 1
ATOM 1762 N N . PRO A 1 241 ? 8.935 -38.155 -37.702 1.00 57.47 241 PRO A N 1
ATOM 1763 C CA . PRO A 1 241 ? 8.419 -39.130 -36.753 1.00 57.47 241 PRO A CA 1
ATOM 1764 C C . PRO A 1 241 ? 9.017 -40.503 -37.085 1.00 57.47 241 PRO A C 1
ATOM 1766 O O . PRO A 1 241 ? 8.609 -41.157 -38.045 1.00 57.47 241 PRO A O 1
ATOM 1769 N N . GLY A 1 242 ? 10.025 -40.910 -36.311 1.00 45.06 242 GLY A N 1
ATOM 1770 C CA . GLY A 1 242 ? 10.613 -42.250 -36.353 1.00 45.06 242 GLY A CA 1
ATOM 1771 C C . GLY A 1 242 ? 9.888 -43.214 -35.398 1.00 45.06 242 GLY A C 1
ATOM 1772 O O . GLY A 1 242 ? 9.549 -42.802 -34.288 1.00 45.06 242 GLY A O 1
ATOM 1773 N N . PRO A 1 243 ? 9.618 -44.465 -35.816 1.00 60.03 243 PRO A N 1
ATOM 1774 C CA . PRO A 1 243 ? 8.808 -45.428 -35.077 1.00 60.03 243 PRO A CA 1
ATOM 1775 C C . PRO A 1 243 ? 9.597 -46.165 -33.985 1.00 60.03 243 PRO A C 1
ATOM 1777 O O . PRO A 1 243 ? 10.806 -46.344 -34.087 1.00 60.03 243 PRO A O 1
ATOM 1780 N N . ASN A 1 244 ? 8.839 -46.601 -32.975 1.00 61.53 244 ASN A N 1
ATOM 1781 C CA . ASN A 1 244 ? 9.158 -47.558 -31.911 1.00 61.53 244 ASN A CA 1
ATOM 1782 C C . ASN A 1 244 ? 10.310 -48.530 -32.201 1.00 61.53 244 ASN A C 1
ATOM 1784 O O . ASN A 1 244 ? 10.199 -49.300 -33.151 1.00 61.53 244 ASN A O 1
ATOM 1788 N N . GLU A 1 245 ? 11.283 -48.602 -31.285 1.00 52.09 245 GLU A N 1
ATOM 1789 C CA . GLU A 1 245 ? 12.023 -49.821 -30.914 1.00 52.09 245 GLU A CA 1
ATOM 1790 C C . GLU A 1 245 ? 12.803 -49.605 -29.585 1.00 52.09 245 GLU A C 1
ATOM 1792 O O . GLU A 1 245 ? 12.805 -48.478 -29.083 1.00 52.09 245 GLU A O 1
ATOM 1797 N N . PRO A 1 246 ? 13.301 -50.665 -28.911 1.00 56.75 246 PRO A N 1
ATOM 1798 C CA . PRO A 1 246 ? 12.928 -51.011 -27.539 1.00 56.75 246 PRO A CA 1
ATOM 1799 C C . PRO A 1 246 ? 13.993 -50.700 -26.472 1.00 56.75 246 PRO A C 1
ATOM 1801 O O . PRO A 1 246 ? 15.139 -50.387 -26.775 1.00 56.75 246 PRO A O 1
ATOM 1804 N N . ASP A 1 247 ? 13.560 -50.829 -25.213 1.00 58.50 247 ASP A N 1
ATOM 1805 C CA . ASP A 1 247 ? 14.290 -50.618 -23.958 1.00 58.50 247 ASP A CA 1
ATOM 1806 C C . ASP A 1 247 ? 15.765 -51.072 -23.964 1.00 58.50 247 ASP A C 1
ATOM 1808 O O . ASP A 1 247 ? 16.069 -52.267 -23.915 1.00 58.50 247 ASP A O 1
ATOM 1812 N N . GLU A 1 248 ? 16.679 -50.100 -23.894 1.00 53.06 248 GLU A N 1
ATOM 1813 C CA . GLU A 1 248 ? 18.068 -50.299 -23.469 1.00 53.06 248 GLU A CA 1
ATOM 1814 C C . GLU A 1 248 ? 18.299 -49.747 -22.047 1.00 53.06 248 GLU A C 1
ATOM 1816 O O . GLU A 1 248 ? 17.671 -48.766 -21.633 1.00 53.06 248 GLU A O 1
ATOM 1821 N N . PRO A 1 249 ? 19.190 -50.377 -21.257 1.00 56.81 249 PRO A N 1
ATOM 1822 C CA . PRO A 1 249 ? 19.373 -50.063 -19.848 1.00 56.81 249 PRO A CA 1
ATOM 1823 C C . PRO A 1 249 ? 20.045 -48.703 -19.625 1.00 56.81 249 PRO A C 1
ATOM 1825 O O . PRO A 1 249 ? 21.121 -48.405 -20.137 1.00 56.81 249 PRO A O 1
ATOM 1828 N N . SER A 1 250 ? 19.390 -47.918 -18.770 1.00 51.12 250 SER A N 1
ATOM 1829 C CA . SER A 1 250 ? 19.797 -46.626 -18.218 1.00 51.12 250 SER A CA 1
ATOM 1830 C C . SER A 1 250 ? 21.272 -46.573 -17.790 1.00 51.12 250 SER A C 1
ATOM 1832 O O . SER A 1 250 ? 21.651 -47.056 -16.721 1.00 51.12 250 SER A O 1
ATOM 1834 N N . VAL A 1 251 ? 22.095 -45.914 -18.607 1.00 57.53 251 VAL A N 1
ATOM 1835 C CA . VAL A 1 251 ? 23.356 -45.298 -18.180 1.00 57.53 251 VAL A CA 1
ATOM 1836 C C . VAL A 1 251 ? 23.023 -43.849 -17.841 1.00 57.53 251 VAL A C 1
ATOM 1838 O O . VAL A 1 251 ? 22.673 -43.059 -18.716 1.00 57.53 251 VAL A O 1
ATOM 1841 N N . GLY A 1 252 ? 23.034 -43.531 -16.546 1.00 51.72 252 GLY A N 1
ATOM 1842 C CA . GLY A 1 252 ? 22.694 -42.203 -16.045 1.00 51.72 252 GLY A CA 1
ATOM 1843 C C . GLY A 1 252 ? 23.612 -41.129 -16.643 1.00 51.72 252 GLY A C 1
ATOM 1844 O O . GLY A 1 252 ? 24.827 -41.329 -16.666 1.00 51.72 252 GLY A O 1
ATOM 1845 N N . PRO A 1 253 ? 23.068 -39.997 -17.124 1.00 56.22 253 PRO A N 1
ATOM 1846 C CA . PRO A 1 253 ? 23.890 -38.895 -17.594 1.00 56.22 253 PRO A CA 1
ATOM 1847 C C . PRO A 1 253 ? 24.688 -38.325 -16.416 1.00 56.22 253 PRO A C 1
ATOM 1849 O O . PRO A 1 253 ? 24.114 -37.952 -15.391 1.00 56.22 253 PRO A O 1
ATOM 1852 N N . GLU A 1 254 ? 26.014 -38.257 -16.566 1.00 54.88 254 GLU A N 1
ATOM 1853 C CA . GLU A 1 254 ? 26.872 -37.439 -15.710 1.00 54.88 254 GLU A CA 1
ATOM 1854 C C . GLU A 1 254 ? 26.319 -36.012 -15.710 1.00 54.88 254 GLU A C 1
ATOM 1856 O O . GLU A 1 254 ? 26.360 -35.306 -16.719 1.00 54.88 254 GLU A O 1
ATOM 1861 N N . GLN A 1 255 ? 25.758 -35.604 -14.570 1.00 55.50 255 GLN A N 1
ATOM 1862 C CA . GLN A 1 255 ? 25.350 -34.228 -14.348 1.00 55.50 255 GLN A CA 1
ATOM 1863 C C . GLN A 1 255 ? 26.574 -33.322 -14.540 1.00 55.50 255 GLN A C 1
ATOM 1865 O O . GLN A 1 255 ? 27.587 -33.522 -13.857 1.00 55.50 255 GLN A O 1
ATOM 1870 N N . PRO A 1 256 ? 26.509 -32.313 -15.425 1.00 59.41 256 PRO A N 1
ATOM 1871 C CA . PRO A 1 256 ? 27.530 -31.284 -15.466 1.00 59.41 256 PRO A CA 1
ATOM 1872 C C . PRO A 1 256 ? 27.550 -30.611 -14.093 1.00 59.41 256 PRO A C 1
ATOM 1874 O O . PRO A 1 256 ? 26.535 -30.089 -13.639 1.00 59.41 256 PRO A O 1
ATOM 1877 N N . LYS A 1 257 ? 28.700 -30.681 -13.411 1.00 63.03 257 LYS A N 1
ATOM 1878 C CA . LYS A 1 257 ? 28.940 -29.975 -12.150 1.00 63.03 257 LYS A CA 1
ATOM 1879 C C . LYS A 1 257 ? 28.626 -28.501 -12.372 1.00 63.03 257 LYS A C 1
ATOM 1881 O O . LYS A 1 257 ? 29.386 -27.807 -13.047 1.00 63.03 257 LYS A O 1
ATOM 1886 N N . GLU A 1 258 ? 27.498 -28.054 -11.835 1.00 64.06 258 GLU A N 1
ATOM 1887 C CA . GLU A 1 258 ? 27.143 -26.644 -11.824 1.00 64.06 258 GLU A CA 1
ATOM 1888 C C . GLU A 1 258 ? 28.284 -25.884 -11.129 1.00 64.06 258 GLU A C 1
ATOM 1890 O O . GLU A 1 258 ? 28.708 -26.283 -10.038 1.00 64.06 258 GLU A O 1
ATOM 1895 N N . PRO A 1 259 ? 28.855 -24.846 -11.765 1.00 66.31 259 PRO A N 1
ATOM 1896 C CA . PRO A 1 259 ? 29.856 -24.026 -11.111 1.00 66.31 259 PRO A CA 1
ATOM 1897 C C . PRO A 1 259 ? 29.196 -23.384 -9.895 1.00 66.31 259 PRO A C 1
ATOM 1899 O O . PRO A 1 259 ? 28.153 -22.746 -10.016 1.00 66.31 259 PRO A O 1
ATOM 1902 N N . ASP A 1 260 ? 29.794 -23.590 -8.726 1.00 77.50 260 ASP A N 1
ATOM 1903 C CA . ASP A 1 260 ? 29.298 -23.098 -7.447 1.00 77.50 260 ASP A CA 1
ATOM 1904 C C . ASP A 1 260 ? 29.287 -21.559 -7.458 1.00 77.50 260 ASP A C 1
ATOM 1906 O O . ASP A 1 260 ? 30.282 -20.890 -7.165 1.00 77.50 260 ASP A O 1
ATOM 1910 N N . LEU A 1 261 ? 28.161 -20.982 -7.890 1.00 78.12 261 LEU A N 1
ATOM 1911 C CA . LEU A 1 261 ? 27.996 -19.541 -8.101 1.00 78.12 261 LEU A CA 1
ATOM 1912 C C . LEU A 1 261 ? 28.238 -18.751 -6.808 1.00 78.12 261 LEU A C 1
ATOM 1914 O O . LEU A 1 261 ? 28.616 -17.581 -6.862 1.00 78.12 261 LEU A O 1
ATOM 1918 N N . LEU A 1 262 ? 28.074 -19.392 -5.648 1.00 79.19 262 LEU A N 1
ATOM 1919 C CA . LEU A 1 262 ? 28.342 -18.786 -4.350 1.00 79.19 262 LEU A CA 1
ATOM 1920 C C . LEU A 1 262 ? 29.836 -18.531 -4.137 1.00 79.19 262 LEU A C 1
ATOM 1922 O O . LEU A 1 262 ? 30.193 -17.473 -3.617 1.00 79.19 262 LEU A O 1
ATOM 1926 N N . ALA A 1 263 ? 30.710 -19.428 -4.601 1.00 82.31 263 ALA A N 1
ATOM 1927 C CA . ALA A 1 263 ? 32.156 -19.247 -4.506 1.00 82.31 263 ALA A CA 1
ATOM 1928 C C . ALA A 1 263 ? 32.631 -18.049 -5.350 1.00 82.31 263 ALA A C 1
ATOM 1930 O O . ALA A 1 263 ? 33.407 -17.220 -4.873 1.00 82.31 263 ALA A O 1
ATOM 1931 N N . ALA A 1 264 ? 32.085 -17.891 -6.561 1.00 80.56 264 ALA A N 1
ATOM 1932 C CA . ALA A 1 264 ? 32.427 -16.784 -7.457 1.00 80.56 264 ALA A CA 1
ATOM 1933 C C . ALA A 1 264 ? 31.966 -15.408 -6.929 1.00 80.56 264 ALA A C 1
ATOM 1935 O O . ALA A 1 264 ? 32.635 -14.392 -7.139 1.00 80.56 264 ALA A O 1
ATOM 1936 N N . VAL A 1 265 ? 30.828 -15.350 -6.228 1.00 85.44 265 VAL A N 1
ATOM 1937 C CA . VAL A 1 265 ? 30.334 -14.105 -5.611 1.00 85.44 265 VAL A CA 1
ATOM 1938 C C . VAL A 1 265 ? 31.184 -13.710 -4.401 1.00 85.44 265 VAL A C 1
ATOM 1940 O O . VAL A 1 265 ? 31.486 -12.527 -4.225 1.00 85.44 265 VAL A O 1
ATOM 1943 N N . LEU A 1 266 ? 31.614 -14.685 -3.596 1.00 87.81 266 LEU A N 1
ATOM 1944 C CA . LEU A 1 266 ? 32.453 -14.447 -2.419 1.00 87.81 266 LEU A CA 1
ATOM 1945 C C . LEU A 1 266 ? 33.843 -13.915 -2.802 1.00 87.81 266 LEU A C 1
ATOM 1947 O O . LEU A 1 266 ? 34.360 -13.006 -2.153 1.00 87.81 266 LEU A O 1
ATOM 1951 N N . GLU A 1 267 ? 34.415 -14.413 -3.899 1.00 87.06 267 GLU A N 1
ATOM 1952 C CA . GLU A 1 267 ? 35.707 -13.946 -4.412 1.00 87.06 267 GLU A CA 1
ATOM 1953 C C . GLU A 1 267 ? 35.643 -12.488 -4.907 1.00 87.06 267 GLU A C 1
ATOM 1955 O O . GLU A 1 267 ? 36.530 -11.684 -4.613 1.00 87.06 267 GLU A O 1
ATOM 1960 N N . ARG A 1 268 ? 34.545 -12.094 -5.569 1.00 86.06 268 ARG A N 1
ATOM 1961 C CA . ARG A 1 268 ? 34.329 -10.702 -6.008 1.00 86.06 268 ARG A CA 1
ATOM 1962 C C . ARG A 1 268 ? 34.147 -9.716 -4.854 1.00 86.06 268 ARG A C 1
ATOM 1964 O O . ARG A 1 268 ? 34.603 -8.579 -4.966 1.00 86.06 268 ARG A O 1
ATOM 1971 N N . LEU A 1 269 ? 33.497 -10.124 -3.763 1.00 87.50 269 LEU A N 1
ATOM 1972 C CA . LEU A 1 269 ? 33.335 -9.273 -2.579 1.00 87.50 269 LEU A CA 1
ATOM 1973 C C . LEU A 1 269 ? 34.677 -9.000 -1.889 1.00 87.50 269 LEU A C 1
ATOM 1975 O O . LEU A 1 269 ? 34.970 -7.847 -1.573 1.00 87.50 269 LEU A O 1
ATOM 1979 N N . ASN A 1 270 ? 35.528 -10.021 -1.753 1.00 86.00 270 ASN A N 1
ATOM 1980 C CA . ASN A 1 270 ? 36.865 -9.858 -1.175 1.00 86.00 270 ASN A CA 1
ATOM 1981 C C . ASN A 1 270 ? 37.769 -8.949 -2.031 1.00 86.00 270 ASN A C 1
ATOM 1983 O O . ASN A 1 270 ? 38.537 -8.155 -1.487 1.00 86.00 270 ASN A O 1
ATOM 1987 N N . ALA A 1 271 ? 37.656 -9.010 -3.363 1.00 83.12 271 ALA A N 1
ATOM 1988 C CA . ALA A 1 271 ? 38.419 -8.142 -4.263 1.00 83.12 271 ALA A CA 1
ATOM 1989 C C . ALA A 1 271 ? 38.029 -6.653 -4.139 1.00 83.12 271 ALA A C 1
ATOM 1991 O O . ALA A 1 271 ? 38.894 -5.778 -4.193 1.00 83.12 271 ALA A O 1
ATOM 1992 N N . LEU A 1 272 ? 36.743 -6.354 -3.928 1.00 81.25 272 LEU A N 1
ATOM 1993 C CA . LEU A 1 272 ? 36.265 -4.981 -3.723 1.00 81.25 272 LEU A CA 1
ATOM 1994 C C . LEU A 1 272 ? 36.698 -4.406 -2.368 1.00 81.25 272 LEU A C 1
ATOM 1996 O O . LEU A 1 272 ? 37.005 -3.218 -2.277 1.00 81.25 272 LEU A O 1
ATOM 2000 N N . GLU A 1 273 ? 36.765 -5.236 -1.326 1.00 84.25 273 GLU A N 1
ATOM 2001 C CA . GLU A 1 273 ? 37.241 -4.805 -0.009 1.00 84.25 273 GLU A CA 1
ATOM 2002 C C . GLU A 1 273 ? 38.747 -4.492 -0.010 1.00 84.25 273 GLU A C 1
ATOM 2004 O O . GLU A 1 273 ? 39.184 -3.543 0.645 1.00 84.25 273 GLU A O 1
ATOM 2009 N N . ALA A 1 274 ? 39.542 -5.226 -0.796 1.00 78.12 274 ALA A N 1
ATOM 2010 C CA . ALA A 1 274 ? 40.963 -4.935 -0.979 1.00 78.12 274 ALA A CA 1
ATOM 2011 C C . ALA A 1 274 ? 41.193 -3.590 -1.696 1.00 78.12 274 ALA A C 1
ATOM 2013 O O . ALA A 1 274 ? 42.030 -2.802 -1.257 1.00 78.12 274 ALA A O 1
ATOM 2014 N N . ALA A 1 275 ? 40.402 -3.284 -2.730 1.00 75.81 275 ALA A N 1
ATOM 2015 C CA . ALA A 1 275 ? 40.504 -2.023 -3.471 1.00 75.81 275 ALA A CA 1
ATOM 2016 C C . ALA A 1 275 ? 40.103 -0.790 -2.637 1.00 75.81 275 ALA A C 1
ATOM 2018 O O . ALA A 1 275 ? 40.601 0.305 -2.872 1.00 75.81 275 ALA A O 1
ATOM 2019 N N . ALA A 1 276 ? 39.239 -0.949 -1.628 1.00 76.94 276 ALA A N 1
ATOM 2020 C CA . ALA A 1 276 ? 38.821 0.152 -0.757 1.00 76.94 276 ALA A CA 1
ATOM 2021 C C . ALA A 1 276 ? 39.873 0.554 0.299 1.00 76.94 276 ALA A C 1
ATOM 2023 O O . ALA A 1 276 ? 39.747 1.614 0.914 1.00 76.94 276 ALA A O 1
ATOM 2024 N N . LYS A 1 277 ? 40.901 -0.276 0.534 1.00 74.94 277 LYS A N 1
ATOM 2025 C CA . LYS A 1 277 ? 42.004 0.034 1.463 1.00 74.94 277 LYS A CA 1
ATOM 2026 C C . LYS A 1 277 ? 43.142 0.825 0.821 1.00 74.94 277 LYS A C 1
ATOM 2028 O O . LYS A 1 277 ? 43.911 1.447 1.554 1.00 74.94 277 LYS A O 1
ATOM 2033 N N . GLU A 1 278 ? 43.226 0.863 -0.505 1.00 65.00 278 GLU A N 1
ATOM 2034 C CA . GLU A 1 278 ? 44.104 1.793 -1.214 1.00 65.00 278 GLU A CA 1
ATOM 2035 C C . GLU A 1 278 ? 43.394 3.146 -1.325 1.00 65.00 278 GLU A C 1
ATOM 2037 O O . GLU A 1 278 ? 42.690 3.451 -2.284 1.00 65.00 278 GLU A O 1
ATOM 2042 N N . GLY A 1 279 ? 43.513 3.941 -0.259 1.00 65.62 279 GLY A N 1
ATOM 2043 C CA . GLY A 1 279 ? 42.993 5.303 -0.231 1.00 65.62 279 GLY A CA 1
ATOM 2044 C C . GLY A 1 279 ? 43.587 6.150 -1.368 1.00 65.62 279 GLY A C 1
ATOM 2045 O O . GLY A 1 279 ? 44.755 5.967 -1.714 1.00 65.62 279 GLY A O 1
ATOM 2046 N N . PRO A 1 280 ? 42.811 7.084 -1.946 1.00 64.94 280 PRO A N 1
ATOM 2047 C CA . PRO A 1 280 ? 43.284 7.938 -3.027 1.00 64.94 280 PRO A CA 1
ATOM 2048 C C . PRO A 1 280 ? 44.503 8.740 -2.565 1.00 64.94 280 PRO A C 1
ATOM 2050 O O . PRO A 1 280 ? 44.447 9.425 -1.540 1.00 64.94 280 PRO A O 1
ATOM 2053 N N . GLU A 1 281 ? 45.601 8.642 -3.320 1.00 68.88 281 GLU A N 1
ATOM 2054 C CA . GLU A 1 281 ? 46.787 9.464 -3.098 1.00 68.88 281 GLU A CA 1
ATOM 2055 C C . GLU A 1 281 ? 46.375 10.945 -3.032 1.00 68.88 281 GLU A C 1
ATOM 2057 O O . GLU A 1 281 ? 45.651 11.425 -3.913 1.00 68.88 281 GLU A O 1
ATOM 2062 N N . PRO A 1 282 ? 46.802 11.688 -1.996 1.00 66.31 282 PRO A N 1
ATOM 2063 C CA . PRO A 1 282 ? 46.475 13.096 -1.867 1.00 66.31 282 PRO A CA 1
ATOM 2064 C C . PRO A 1 282 ? 47.101 13.863 -3.032 1.00 66.31 282 PRO A C 1
ATOM 2066 O O . PRO A 1 282 ? 48.319 14.044 -3.103 1.00 66.31 282 PRO A O 1
ATOM 2069 N N . GLN A 1 283 ? 46.251 14.318 -3.953 1.00 62.75 283 GLN A N 1
ATOM 2070 C CA . GLN A 1 283 ? 46.634 15.251 -5.004 1.00 62.75 283 GLN A CA 1
ATOM 2071 C C . GLN A 1 283 ? 47.161 16.523 -4.335 1.00 62.75 283 GLN A C 1
ATOM 2073 O O . GLN A 1 283 ? 46.410 17.263 -3.700 1.00 62.75 283 GLN A O 1
ATOM 2078 N N . ARG A 1 284 ? 48.477 16.742 -4.437 1.00 62.19 284 ARG A N 1
ATOM 2079 C CA . ARG A 1 284 ? 49.131 17.981 -4.009 1.00 62.19 284 ARG A CA 1
ATOM 2080 C C . ARG A 1 284 ? 48.504 19.148 -4.763 1.00 62.19 284 ARG A C 1
ATOM 2082 O O . ARG A 1 284 ? 48.572 19.197 -5.990 1.00 62.19 284 ARG A O 1
ATOM 2089 N N . GLU A 1 285 ? 47.908 20.069 -4.015 1.00 65.56 285 GLU A N 1
ATOM 2090 C CA . GLU A 1 285 ? 47.441 21.344 -4.544 1.00 65.56 285 GLU A CA 1
ATOM 2091 C C . GLU A 1 285 ? 48.616 22.101 -5.192 1.00 65.56 285 GLU A C 1
ATOM 2093 O O . GLU A 1 285 ? 49.706 22.150 -4.613 1.00 65.56 285 GLU A O 1
ATOM 2098 N N . PRO A 1 286 ? 48.430 22.682 -6.389 1.00 64.25 286 PRO A N 1
ATOM 2099 C CA . PRO A 1 286 ? 49.436 23.541 -6.991 1.00 64.25 286 PRO A CA 1
ATOM 2100 C C . PRO A 1 286 ? 49.550 24.844 -6.190 1.00 64.25 286 PRO A C 1
ATOM 2102 O O . PRO A 1 286 ? 48.564 25.561 -6.006 1.00 64.25 286 PRO A O 1
ATOM 2105 N N . GLU A 1 287 ? 50.765 25.147 -5.726 1.00 66.81 287 GLU A N 1
ATOM 2106 C CA . GLU A 1 287 ? 51.120 26.414 -5.085 1.00 66.81 287 GLU A CA 1
ATOM 2107 C C . GLU A 1 287 ? 50.694 27.594 -5.972 1.00 66.81 287 GLU A C 1
ATOM 2109 O O . GLU A 1 287 ? 51.213 27.801 -7.071 1.00 66.81 287 GLU A O 1
ATOM 2114 N N . ARG A 1 288 ? 49.734 28.386 -5.483 1.00 65.75 288 ARG A N 1
ATOM 2115 C CA . ARG A 1 288 ? 49.392 29.687 -6.061 1.00 65.75 288 ARG A CA 1
ATOM 2116 C C . ARG A 1 288 ? 50.563 30.638 -5.843 1.00 65.75 288 ARG A C 1
ATOM 2118 O O . ARG A 1 288 ? 50.804 31.087 -4.727 1.00 65.75 288 ARG A O 1
ATOM 2125 N N . THR A 1 289 ? 51.265 30.959 -6.920 1.00 63.41 289 THR A N 1
ATOM 2126 C CA . THR A 1 289 ? 52.241 32.046 -6.953 1.00 63.41 289 THR A CA 1
ATOM 2127 C C . THR A 1 289 ? 51.485 33.375 -6.869 1.00 63.41 289 THR A C 1
ATOM 2129 O O . THR A 1 289 ? 50.705 33.711 -7.758 1.00 63.41 289 THR A O 1
ATOM 2132 N N . GLU A 1 290 ? 51.665 34.104 -5.768 1.00 65.75 290 GLU A N 1
ATOM 2133 C CA . GLU A 1 290 ? 51.178 35.475 -5.607 1.00 65.75 290 GLU A CA 1
ATOM 2134 C C . GLU A 1 290 ? 52.005 36.413 -6.497 1.00 65.75 290 GLU A C 1
ATOM 2136 O O . GLU A 1 290 ? 53.150 36.745 -6.190 1.00 65.75 290 GLU A O 1
ATOM 2141 N N . GLU A 1 291 ? 51.429 36.838 -7.620 1.00 69.12 291 GLU A N 1
ATOM 2142 C CA . GLU A 1 291 ? 51.983 37.909 -8.444 1.00 69.12 291 GLU A CA 1
ATOM 2143 C C . GLU A 1 291 ? 51.592 39.258 -7.824 1.00 69.12 291 GLU A C 1
ATOM 2145 O O . GLU A 1 291 ? 50.446 39.707 -7.889 1.00 69.12 291 GLU A O 1
ATOM 2150 N N . GLN A 1 292 ? 52.562 39.871 -7.146 1.00 57.78 292 GLN A N 1
ATOM 2151 C CA . GLN A 1 292 ? 52.471 41.215 -6.588 1.00 57.78 292 GLN A CA 1
ATOM 2152 C C . GLN A 1 292 ? 52.429 42.242 -7.726 1.00 57.78 292 GLN A C 1
ATOM 2154 O O . GLN A 1 292 ? 53.418 42.439 -8.430 1.00 57.78 292 GLN A O 1
ATOM 2159 N N . VAL A 1 293 ? 51.299 42.934 -7.879 1.00 66.69 293 VAL A N 1
ATOM 2160 C CA . VAL A 1 293 ? 51.212 44.142 -8.708 1.00 66.69 293 VAL A CA 1
ATOM 2161 C C . VAL A 1 293 ? 51.685 45.325 -7.869 1.00 66.69 293 VAL A C 1
ATOM 2163 O O . VAL A 1 293 ? 51.048 45.706 -6.886 1.00 66.69 293 VAL A O 1
ATOM 2166 N N . ALA A 1 294 ? 52.842 45.862 -8.251 1.00 63.69 294 ALA A N 1
ATOM 2167 C CA . ALA A 1 294 ? 53.407 47.088 -7.715 1.00 63.69 294 ALA A CA 1
ATOM 2168 C C . ALA A 1 294 ? 52.674 48.332 -8.253 1.00 63.69 294 ALA A C 1
ATOM 2170 O O . ALA A 1 294 ? 52.131 48.327 -9.357 1.00 63.69 294 ALA A O 1
ATOM 2171 N N . VAL A 1 295 ? 52.693 49.352 -7.393 1.00 61.69 295 VAL A N 1
ATOM 2172 C CA . VAL A 1 295 ? 52.100 50.700 -7.456 1.00 61.69 295 VAL A CA 1
ATOM 2173 C C . VAL A 1 295 ? 52.481 51.493 -8.703 1.00 61.69 295 VAL A C 1
ATOM 2175 O O . VAL A 1 295 ? 53.671 51.444 -9.085 1.00 61.69 295 VAL A O 1
#

pLDDT: mean 72.92, std 19.49, range [40.0, 97.94]

Radius of gyration: 35.29 Å; chains: 1; bounding box: 102×102×82 Å

Organism: NCBI:txid412755

Sequence (295 aa):
LAEARIGTVSQLPGLNALLVTAQRGELIKASAILKLVDAKEPFVIKAFFPPCGVKNLPSNEQIAAKVGNISIGTFSEPPALAASFLRGKTARAAKSKAIIDIHNDAVIAVAPARELEKIVTAIEELQKGKAPASAEVSLPRKGEPVEPNQISELKAEPALRASLLSMAGSEAELDGIAAPAASFLRSKTAGIVGEAEAGESESDELFDRLLGSLAEAEKKMGESRQVETEPNEPVTVVIVPGPNEPDEPSVGPEQPKEPDLLAAVLERLNALEAAAKEGPEPQREPERTEEQVAV

Foldseek 3Di:
DVQLVQADWDDDPPDPDIDGDHPPVSVLLVVLLCVQCPDPFHKDKHWDDDLVPPVQFDDQVQLCVQLDLEDEAESVGFRPPPPVVPDDDPPPPNRWGKYWYADPSITMIIGGPVSVVSSVVSRVVSSVVVPPPVPPPPPPPPDDDDDDDDDDDDDDDDDDDDDPDDDDDDDDDDDDDDDDDDDDDDDDDDDDDDDDDDDDDPVVVVVVVVVVVVVVVVVVVVPPDPDDDDDDDDDDPDDDDDDDDDDDDDPDDDDDPDPPVVVVVVVVVVVVVVVVVPPDDPDDDPDDDDDDDDD